Protein AF-A0A839JQK2-F1 (afdb_monomer)

Mean predicted aligned error: 12.63 Å

Sequence (220 aa):
MFKVNGRERLVIVLENIDDESPDDLLFIIPDDTHLTKCIRQNKPNIVTSKPDRDLIEDLHNTAALATELIESNEFINARLGQQQKMLEDVIDETRSELNHIFDTLYRGNLVSCMANKYWAIDINVYESGSYSPEEIAALPAAMSEPSEEPFEVCGDTISLVIPEIAEREEKITSIADFPLSQGQPMLQIKDASGRGLVYFVPIESVSGIMPFTWSDETKD

pLDDT: mean 78.83, std 16.36, range [33.91, 96.31]

Foldseek 3Di:
DKQFVNDDFDWDWDQPPDPPCRPFIWIWTADPPDSPDTDTDRDTPIDDPDFPPVLLVLQVVLQVVLQVLLPDPVLLPDDLVVVLVVNCVSCVVSQVVVCCCCCPVVVLFKKKWFFQKKFKDALVCVVVVPDDLQVSLVDDIRGHDPPDGTDIAIASDKGWDQRQSPDDPDRRNHLVSRSRQSSGIWIWGQGPPPPRMIMTGHSVGTDGMDRDDPPPVPPD

Solvent-accessible surface area (backbone atoms only — not comparable to full-atom values): 12514 Å² total; per-residue (Å²): 105,30,28,49,84,86,38,82,36,73,66,49,77,42,82,30,85,53,92,90,48,67,86,43,57,34,35,37,36,56,42,94,86,72,67,82,44,70,47,83,36,78,78,67,67,64,45,77,54,64,61,58,63,63,57,60,50,48,47,46,51,39,28,51,51,38,42,56,43,58,74,28,70,66,43,49,68,46,54,52,77,52,40,52,48,55,56,47,62,58,44,44,63,61,37,51,51,52,48,45,46,40,57,65,72,46,61,63,50,40,33,33,36,29,26,36,36,35,39,76,43,52,36,70,48,58,75,64,69,73,64,50,49,62,60,56,46,71,46,84,62,52,70,50,56,97,90,51,75,58,45,78,46,50,15,60,46,76,44,74,40,52,82,63,59,84,80,57,89,66,70,65,76,50,54,81,71,22,68,54,54,60,48,25,47,24,41,39,30,39,43,58,82,73,79,45,33,35,34,44,26,47,44,90,33,52,79,46,57,47,73,53,72,85,68,80,86,75,81,123

Secondary structure (DSSP, 8-state):
-EEETTEEE--EEEE---TT-TTPEEEEEE-TTTS--EEEESS--EEEPPS-HHHHHHHHHHHHHHHHHHHSHHHHHS-HHHHHHHHHHHHHHHHHHHHIIIIIISTT--EEEEESEEEEEEHHHHHTT---HHHHHHSPPEE--TTSPPEEEEEEEEEEE-TTTTT--S---SGGG-TTTTTS-EEEEEESSSS-EEEEEEGGGEEEEEEPP--GGG--

Radius of gyration: 20.93 Å; Cα contacts (8 Å, |Δi|>4): 379; chains: 1; bounding box: 48×39×57 Å

Structure (mmCIF, N/CA/C/O backbone):
data_AF-A0A839JQK2-F1
#
_entry.id   AF-A0A839JQK2-F1
#
loop_
_atom_site.group_PDB
_atom_site.id
_atom_site.type_symbol
_atom_site.label_atom_id
_atom_site.label_alt_id
_atom_site.label_comp_id
_atom_site.label_asym_id
_atom_site.label_entity_id
_atom_site.label_seq_id
_atom_site.pdbx_PDB_ins_code
_atom_site.Cartn_x
_atom_site.Cartn_y
_atom_site.Cartn_z
_atom_site.occupancy
_atom_site.B_iso_or_equiv
_atom_site.auth_seq_id
_atom_site.auth_comp_id
_atom_site.auth_asym_id
_atom_site.auth_atom_id
_atom_site.pdbx_PDB_model_num
ATOM 1 N N . MET A 1 1 ? 7.362 6.508 -20.545 1.00 55.59 1 MET A N 1
ATOM 2 C CA . MET A 1 1 ? 6.889 7.227 -21.758 1.00 55.59 1 MET A CA 1
ATOM 3 C C . MET A 1 1 ? 7.873 8.362 -22.027 1.00 55.59 1 MET A C 1
ATOM 5 O O . MET A 1 1 ? 8.442 8.839 -21.069 1.00 55.59 1 MET A O 1
ATOM 9 N N . PHE A 1 2 ? 8.167 8.799 -23.252 1.00 59.81 2 PHE A N 1
ATOM 10 C CA . PHE A 1 2 ? 9.166 9.872 -23.443 1.00 59.81 2 PHE A CA 1
ATOM 11 C C . PHE A 1 2 ? 8.492 11.209 -23.729 1.00 59.81 2 PHE A C 1
ATOM 13 O O . PHE A 1 2 ? 7.510 11.251 -24.470 1.00 59.81 2 PHE A O 1
ATOM 20 N N . LYS A 1 3 ? 9.035 12.318 -23.208 1.00 59.03 3 LYS A N 1
ATOM 21 C CA . LYS A 1 3 ? 8.614 13.652 -23.655 1.00 59.03 3 LYS A CA 1
ATOM 22 C C . LYS A 1 3 ? 9.351 13.987 -24.943 1.00 59.03 3 LYS A C 1
ATOM 24 O O . LYS A 1 3 ? 10.529 14.326 -24.919 1.00 59.03 3 LYS A O 1
ATOM 29 N N . VAL A 1 4 ? 8.638 13.895 -26.062 1.00 60.78 4 VAL A N 1
ATOM 30 C CA . VAL A 1 4 ? 9.107 14.287 -27.395 1.00 60.78 4 VAL A CA 1
ATOM 31 C C . VAL A 1 4 ? 8.457 15.619 -27.735 1.00 60.78 4 VAL A C 1
ATOM 33 O O . VAL A 1 4 ? 7.231 15.712 -27.822 1.00 60.78 4 VAL A O 1
ATOM 36 N N . ASN A 1 5 ? 9.261 16.665 -27.934 1.00 65.81 5 ASN A N 1
ATOM 37 C CA . ASN A 1 5 ? 8.754 18.016 -28.221 1.00 65.81 5 ASN A CA 1
ATOM 38 C C . ASN A 1 5 ? 7.729 18.508 -27.174 1.00 65.81 5 ASN A C 1
ATOM 40 O O . ASN A 1 5 ? 6.726 19.136 -27.511 1.00 65.81 5 ASN A O 1
ATOM 44 N N . GLY A 1 6 ? 7.964 18.181 -25.899 1.00 59.19 6 GLY A N 1
ATOM 45 C CA . GLY A 1 6 ? 7.125 18.609 -24.774 1.00 59.19 6 GLY A CA 1
ATOM 46 C C . GLY A 1 6 ? 5.820 17.830 -24.582 1.00 59.19 6 GLY A C 1
ATOM 47 O O . GLY A 1 6 ? 5.051 18.183 -23.694 1.00 59.19 6 GLY A O 1
ATOM 48 N N . ARG A 1 7 ? 5.559 16.779 -25.370 1.00 61.50 7 ARG A N 1
ATOM 49 C CA . ARG A 1 7 ? 4.394 15.893 -25.203 1.00 61.50 7 ARG A CA 1
ATOM 50 C C . ARG A 1 7 ? 4.835 14.470 -24.919 1.00 61.50 7 ARG A C 1
ATOM 52 O O . ARG A 1 7 ? 5.821 14.010 -25.490 1.00 61.50 7 ARG A O 1
ATOM 59 N N . GLU A 1 8 ? 4.084 13.778 -24.078 1.00 60.84 8 GLU A N 1
ATOM 60 C CA . GLU A 1 8 ? 4.333 12.370 -23.800 1.00 60.84 8 GLU A CA 1
ATOM 61 C C . GLU A 1 8 ? 3.968 11.519 -25.008 1.00 60.84 8 GLU A C 1
ATOM 63 O O . GLU A 1 8 ? 2.897 11.661 -25.602 1.00 60.84 8 GLU A O 1
ATOM 68 N N . ARG A 1 9 ? 4.922 10.695 -25.437 1.00 65.31 9 ARG A N 1
ATOM 69 C CA . ARG A 1 9 ? 4.800 9.836 -26.607 1.00 65.31 9 ARG A CA 1
ATOM 70 C C . ARG A 1 9 ? 5.434 8.480 -26.335 1.00 65.31 9 ARG A C 1
ATOM 72 O O . ARG A 1 9 ? 6.445 8.362 -25.634 1.00 65.31 9 ARG A O 1
ATOM 79 N N . LEU A 1 10 ? 4.850 7.453 -26.944 1.00 63.84 10 LEU A N 1
ATOM 80 C CA . LEU A 1 10 ? 5.510 6.166 -27.104 1.00 63.84 10 LEU A CA 1
ATOM 81 C C . LEU A 1 10 ? 6.722 6.366 -28.022 1.00 63.84 10 LEU A C 1
ATOM 83 O O . LEU A 1 10 ? 6.584 6.922 -29.110 1.00 63.84 10 LEU A O 1
ATOM 87 N N . VAL A 1 11 ? 7.898 5.925 -27.587 1.00 66.00 11 VAL A N 1
ATOM 88 C CA . VAL A 1 11 ? 9.111 5.929 -28.410 1.00 66.00 11 VAL A CA 1
ATOM 89 C C . VAL A 1 11 ? 9.751 4.562 -28.296 1.00 66.00 11 VAL A C 1
ATOM 91 O O . VAL A 1 11 ? 9.948 4.063 -27.191 1.00 66.00 11 VAL A O 1
ATOM 94 N N . ILE A 1 12 ? 10.048 3.966 -29.443 1.00 71.25 12 ILE A N 1
ATOM 95 C CA . ILE A 1 12 ? 10.817 2.730 -29.529 1.00 71.25 12 ILE A CA 1
ATOM 96 C C . ILE A 1 12 ? 12.271 3.149 -29.733 1.00 71.25 12 ILE A C 1
ATOM 98 O O . ILE A 1 12 ? 12.572 3.863 -30.691 1.00 71.25 12 ILE A O 1
ATOM 102 N N . VAL A 1 13 ? 13.145 2.741 -28.817 1.00 67.00 13 VAL A N 1
ATOM 103 C CA . VAL A 1 13 ? 14.590 2.977 -28.901 1.00 67.00 13 VAL A CA 1
ATOM 104 C C . VAL A 1 13 ? 15.242 1.681 -29.358 1.00 67.00 13 VAL A C 1
ATOM 106 O O . VAL A 1 13 ? 14.974 0.630 -28.783 1.00 67.00 13 VAL A O 1
ATOM 109 N N . LEU A 1 14 ? 16.042 1.746 -30.413 1.00 66.38 14 LEU A N 1
ATOM 110 C CA . LEU A 1 14 ? 16.784 0.618 -30.964 1.00 66.38 14 LEU A CA 1
ATOM 111 C C . LEU A 1 14 ? 18.265 0.987 -31.022 1.00 66.38 14 LEU A C 1
ATOM 113 O O . LEU A 1 14 ? 18.606 2.151 -31.227 1.00 66.38 14 LEU A O 1
ATOM 117 N N . GLU A 1 15 ? 19.142 0.002 -30.894 1.00 63.25 15 GLU A N 1
ATOM 118 C CA . GLU A 1 15 ? 20.548 0.185 -31.243 1.00 63.25 15 GLU A CA 1
ATOM 119 C C . GLU A 1 15 ? 20.669 0.402 -32.755 1.00 63.25 15 GLU A C 1
ATOM 121 O O . GLU A 1 15 ? 20.031 -0.294 -33.557 1.00 63.25 15 GLU A O 1
ATOM 126 N N . ASN A 1 16 ? 21.444 1.407 -33.164 1.00 61.75 16 ASN A N 1
ATOM 127 C CA . ASN A 1 16 ? 21.696 1.644 -34.576 1.00 61.75 16 ASN A CA 1
ATOM 128 C C . ASN A 1 16 ? 22.774 0.675 -35.063 1.00 61.75 16 ASN A C 1
ATOM 130 O O . ASN A 1 16 ? 23.959 0.861 -34.820 1.00 61.75 16 ASN A O 1
ATOM 134 N N . ILE A 1 17 ? 22.342 -0.352 -35.785 1.00 59.97 17 ILE A N 1
ATOM 135 C CA . ILE A 1 17 ? 23.218 -1.369 -36.379 1.00 59.97 17 ILE A CA 1
ATOM 136 C C . ILE A 1 17 ? 23.897 -0.912 -37.689 1.00 59.97 17 ILE A C 1
ATOM 138 O O . ILE A 1 17 ? 24.526 -1.728 -38.358 1.00 59.97 17 ILE A O 1
ATOM 142 N N . ASP A 1 18 ? 23.755 0.362 -38.089 1.00 57.88 18 ASP A N 1
ATOM 143 C CA . ASP A 1 18 ? 24.444 0.925 -39.260 1.00 57.88 18 ASP A CA 1
ATOM 144 C C . ASP A 1 18 ? 25.923 1.243 -38.927 1.00 57.88 18 ASP A C 1
ATOM 146 O O . ASP A 1 18 ? 26.215 2.026 -38.020 1.00 57.88 18 ASP A O 1
ATOM 150 N N . ASP A 1 19 ? 26.849 0.697 -39.730 1.00 52.38 19 ASP A N 1
ATOM 151 C CA . ASP A 1 19 ? 28.321 0.753 -39.572 1.00 52.38 19 ASP A CA 1
ATOM 152 C C . ASP A 1 19 ? 28.937 2.170 -39.466 1.00 52.38 19 ASP A C 1
ATOM 154 O O . ASP A 1 19 ? 30.105 2.312 -39.102 1.00 52.38 19 ASP A O 1
ATOM 158 N N . GLU A 1 20 ? 28.201 3.238 -39.792 1.00 53.88 20 GLU A N 1
ATOM 159 C CA . GLU A 1 20 ? 28.740 4.607 -39.767 1.00 53.88 20 GLU A CA 1
ATOM 160 C C . GLU A 1 20 ? 28.692 5.276 -38.384 1.00 53.88 20 GLU A C 1
ATOM 162 O O . GLU A 1 20 ? 29.416 6.250 -38.163 1.00 53.88 20 GLU A O 1
ATOM 167 N N . SER A 1 21 ? 27.860 4.809 -37.446 1.00 52.91 21 SER A N 1
ATOM 168 C CA . SER A 1 21 ? 27.749 5.385 -36.090 1.00 52.91 21 SER A CA 1
ATOM 169 C C . SER A 1 21 ? 27.134 4.373 -35.108 1.00 52.91 21 SER A C 1
ATOM 171 O O . SER A 1 21 ? 25.974 4.532 -34.721 1.00 52.91 21 SER A O 1
ATOM 173 N N . PRO A 1 22 ? 27.895 3.337 -34.702 1.00 46.56 22 PRO A N 1
ATOM 174 C CA . PRO A 1 22 ? 27.421 2.266 -33.816 1.00 46.56 22 PRO A CA 1
ATOM 175 C C . PRO A 1 22 ? 27.041 2.744 -32.401 1.00 46.56 22 PRO A C 1
ATOM 177 O O . PRO A 1 22 ? 26.341 2.036 -31.688 1.00 46.56 22 PRO A O 1
ATOM 18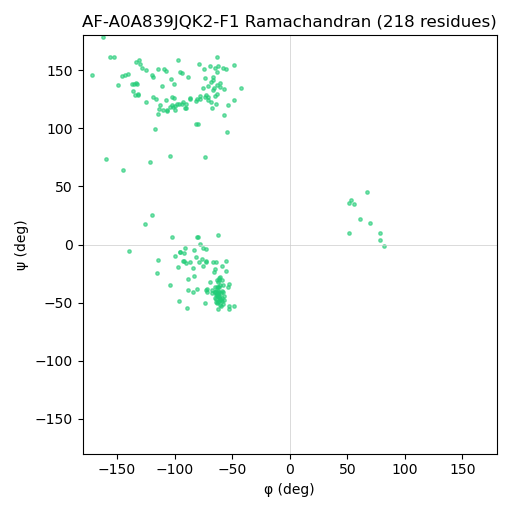0 N N . ASP A 1 23 ? 27.450 3.960 -32.019 1.00 51.03 23 ASP A N 1
ATOM 181 C CA . ASP A 1 23 ? 27.120 4.577 -30.726 1.00 51.03 23 ASP A CA 1
ATOM 182 C C . ASP A 1 23 ? 25.830 5.428 -30.755 1.00 51.03 23 ASP A C 1
ATOM 184 O O . ASP A 1 23 ? 25.424 5.978 -29.728 1.00 51.03 23 ASP A O 1
ATOM 188 N N . ASP A 1 24 ? 25.178 5.590 -31.913 1.00 58.69 24 ASP A N 1
ATOM 189 C CA . ASP A 1 24 ? 23.951 6.387 -32.013 1.00 58.69 24 ASP A CA 1
ATOM 190 C C . ASP A 1 24 ? 22.717 5.524 -31.697 1.00 58.69 24 ASP A C 1
ATOM 192 O O . ASP A 1 24 ? 22.460 4.506 -32.328 1.00 58.69 24 ASP A O 1
ATOM 196 N N . LEU A 1 25 ? 21.889 5.945 -30.740 1.00 59.03 25 LEU A N 1
ATOM 197 C CA . LEU A 1 25 ? 20.586 5.319 -30.500 1.00 59.03 25 LEU A CA 1
ATOM 198 C C . LEU A 1 25 ? 19.587 5.735 -31.593 1.00 59.03 25 LEU A C 1
ATOM 200 O O . LEU A 1 25 ? 19.458 6.912 -31.939 1.00 59.03 25 LEU A O 1
ATOM 204 N N . LEU A 1 26 ? 18.835 4.770 -32.120 1.00 67.38 26 LEU A N 1
ATOM 205 C CA . LEU A 1 26 ? 17.776 4.981 -33.099 1.00 67.38 26 LEU A CA 1
ATOM 206 C C . LEU A 1 26 ? 16.433 5.157 -32.392 1.00 67.38 26 LEU A C 1
ATOM 208 O O . LEU A 1 26 ? 15.955 4.256 -31.708 1.00 67.38 26 LEU A O 1
ATOM 212 N N . PHE A 1 27 ? 15.765 6.283 -32.633 1.00 65.75 27 PHE A N 1
ATOM 213 C CA . PHE A 1 27 ? 14.442 6.543 -32.073 1.00 65.75 27 PHE A CA 1
ATOM 214 C C . PHE A 1 27 ? 13.369 6.445 -33.153 1.00 65.75 27 PHE A C 1
ATOM 216 O O . PHE A 1 27 ? 13.411 7.146 -34.172 1.00 65.75 27 PHE A O 1
ATOM 223 N N . ILE A 1 28 ? 12.375 5.596 -32.907 1.00 69.62 28 ILE A N 1
ATOM 224 C CA . ILE A 1 28 ? 11.190 5.443 -33.741 1.00 69.62 28 ILE A CA 1
ATOM 225 C C . ILE A 1 28 ? 9.987 6.001 -32.983 1.00 69.62 28 ILE A C 1
ATOM 227 O O . ILE A 1 28 ? 9.582 5.475 -31.944 1.00 69.62 28 ILE A O 1
ATOM 231 N N . ILE A 1 29 ? 9.403 7.068 -33.530 1.00 67.62 29 ILE A N 1
ATOM 232 C CA . ILE A 1 29 ? 8.222 7.731 -32.971 1.00 67.62 29 ILE A CA 1
ATOM 233 C C . ILE A 1 29 ? 7.012 7.377 -33.849 1.00 67.62 29 ILE A C 1
ATOM 235 O O . ILE A 1 29 ? 6.998 7.752 -35.029 1.00 67.62 29 ILE A O 1
ATOM 239 N N . PRO A 1 30 ? 6.008 6.660 -33.318 1.00 65.00 30 PRO A N 1
ATOM 240 C CA . PRO A 1 30 ? 4.764 6.397 -34.028 1.00 65.00 30 PRO A CA 1
ATOM 241 C C . PRO A 1 30 ? 3.952 7.682 -34.238 1.00 65.00 30 PRO A C 1
ATOM 243 O O . PRO A 1 30 ? 3.932 8.569 -33.382 1.00 65.00 30 PRO A O 1
ATOM 246 N N . ASP A 1 31 ? 3.280 7.770 -35.383 1.00 58.97 31 ASP A N 1
ATOM 247 C CA . ASP A 1 31 ? 2.348 8.849 -35.717 1.00 58.97 31 ASP A CA 1
ATOM 248 C C . ASP A 1 31 ? 1.150 8.869 -34.750 1.00 58.97 31 ASP A C 1
ATOM 250 O O . ASP A 1 31 ? 0.590 7.820 -34.413 1.00 58.97 31 ASP A O 1
ATOM 254 N N . ASP A 1 32 ? 0.765 10.072 -34.320 1.00 57.03 32 ASP A N 1
ATOM 255 C CA . ASP A 1 32 ? -0.155 10.340 -33.208 1.00 57.03 32 ASP A CA 1
ATOM 256 C C . ASP A 1 32 ? -1.617 10.010 -33.521 1.00 57.03 32 ASP A C 1
ATOM 258 O O . ASP A 1 32 ? -2.425 9.872 -32.604 1.00 57.03 32 ASP A O 1
ATOM 262 N N . THR A 1 33 ? -1.955 9.832 -34.798 1.00 55.34 33 THR A N 1
ATOM 263 C CA . THR A 1 33 ? -3.351 9.647 -35.209 1.00 55.34 33 THR A CA 1
ATOM 264 C C . THR A 1 33 ? -3.694 8.192 -35.552 1.00 55.34 33 THR A C 1
ATOM 266 O O . THR A 1 33 ? -4.812 7.743 -35.296 1.00 55.34 33 THR A O 1
ATOM 269 N N . HIS A 1 34 ? -2.762 7.429 -36.133 1.00 53.81 34 HIS A N 1
ATOM 270 C CA . HIS A 1 34 ? -3.104 6.146 -36.768 1.00 53.81 34 HIS A CA 1
ATOM 271 C C . HIS A 1 34 ? -2.104 5.001 -36.546 1.00 53.81 34 HIS A C 1
ATOM 273 O O . HIS A 1 34 ? -2.382 3.896 -37.001 1.00 53.81 34 HIS A O 1
ATOM 279 N N . LEU A 1 35 ? -0.942 5.222 -35.905 1.00 56.47 35 LEU A N 1
ATOM 280 C CA . LEU A 1 35 ? 0.160 4.236 -35.806 1.00 56.47 35 LEU A CA 1
ATOM 281 C C . LEU A 1 35 ? 0.613 3.633 -37.159 1.00 56.47 35 LEU A C 1
ATOM 283 O O . LEU A 1 35 ? 1.399 2.693 -37.201 1.00 56.47 35 LEU A O 1
ATOM 287 N N . THR A 1 36 ? 0.151 4.177 -38.287 1.00 54.03 36 THR A N 1
ATOM 288 C CA . THR A 1 36 ? 0.438 3.673 -39.639 1.00 54.03 36 THR A CA 1
ATOM 289 C C . THR A 1 36 ? 1.786 4.136 -40.177 1.00 54.03 36 THR A C 1
ATOM 291 O O . THR A 1 36 ? 2.216 3.688 -41.239 1.00 54.03 36 THR A O 1
ATOM 294 N N . LYS A 1 37 ? 2.430 5.088 -39.495 1.00 54.09 37 LYS A N 1
ATOM 295 C CA . LYS A 1 37 ? 3.708 5.672 -39.895 1.00 54.09 37 LYS A CA 1
ATOM 296 C C . LYS A 1 37 ? 4.614 5.817 -38.683 1.00 54.09 37 LYS A C 1
ATOM 298 O O . LYS A 1 37 ? 4.182 6.235 -37.615 1.00 54.09 37 LYS A O 1
ATOM 303 N N . CYS A 1 38 ? 5.877 5.488 -38.897 1.00 56.00 38 CYS A N 1
ATOM 304 C CA . CYS A 1 38 ? 6.949 5.580 -37.924 1.00 56.00 38 CYS A CA 1
ATOM 305 C C . CYS A 1 38 ? 7.991 6.558 -38.467 1.00 56.00 38 CYS A C 1
ATOM 307 O O . CYS A 1 38 ? 8.437 6.406 -39.606 1.00 56.00 38 CYS A O 1
ATOM 309 N N . ILE A 1 39 ? 8.362 7.568 -37.681 1.00 62.69 39 ILE A N 1
ATOM 310 C CA . ILE A 1 39 ? 9.371 8.556 -38.082 1.00 62.69 39 ILE A CA 1
ATOM 311 C C . ILE A 1 39 ? 10.695 8.196 -37.404 1.00 62.69 39 ILE A C 1
ATOM 313 O O . ILE A 1 39 ? 10.777 8.206 -36.175 1.00 62.69 39 ILE A O 1
ATOM 317 N N . ARG A 1 40 ? 11.720 7.893 -38.215 1.00 61.91 40 ARG A N 1
ATOM 318 C CA . ARG A 1 40 ? 13.118 7.731 -37.774 1.00 61.91 40 ARG A CA 1
ATOM 319 C C . ARG A 1 40 ? 13.681 9.100 -37.403 1.00 61.91 40 ARG A C 1
ATOM 321 O O . ARG A 1 40 ? 13.666 10.010 -38.232 1.00 61.91 40 ARG A O 1
ATOM 328 N N . GLN A 1 41 ? 14.192 9.243 -36.183 1.00 62.91 41 GLN A N 1
ATOM 329 C CA . GLN A 1 41 ? 14.944 10.424 -35.762 1.00 62.91 41 GLN A CA 1
ATOM 330 C C . GLN A 1 41 ? 16.238 10.002 -35.069 1.00 62.91 41 GLN A C 1
ATOM 332 O O . GLN A 1 41 ? 16.216 9.192 -34.149 1.00 62.91 41 GLN A O 1
ATOM 337 N N . ASN A 1 42 ? 17.355 10.588 -35.502 1.00 55.97 42 ASN A N 1
ATOM 338 C CA . ASN A 1 42 ? 18.674 10.284 -34.939 1.00 55.97 42 ASN A CA 1
ATOM 339 C C . ASN A 1 42 ? 18.948 11.085 -33.651 1.00 55.97 42 ASN A C 1
ATOM 341 O O . ASN A 1 42 ? 19.712 10.646 -32.807 1.00 55.97 42 ASN A O 1
ATOM 345 N N . LYS A 1 43 ? 18.330 12.268 -33.486 1.00 59.59 43 LYS A N 1
ATOM 346 C CA . LYS A 1 43 ? 18.450 13.124 -32.285 1.00 59.59 43 LYS A CA 1
ATOM 347 C C . LYS A 1 43 ? 17.135 13.844 -31.971 1.00 59.59 43 LYS A C 1
ATOM 349 O O . LYS A 1 43 ? 17.051 15.067 -32.110 1.00 59.59 43 LYS A O 1
ATOM 354 N N . PRO A 1 44 ? 16.067 13.110 -31.635 1.00 56.00 44 PRO A N 1
ATOM 355 C CA . PRO A 1 44 ? 14.845 13.743 -31.159 1.00 56.00 44 PRO A CA 1
ATOM 356 C C . PRO A 1 44 ? 15.130 14.484 -29.841 1.00 56.00 44 PRO A C 1
ATOM 358 O O . PRO A 1 44 ? 15.968 14.055 -29.048 1.00 56.00 44 PRO A O 1
ATOM 361 N N . ASN A 1 45 ? 14.430 15.594 -29.584 1.00 56.44 45 ASN A N 1
ATOM 362 C CA . ASN A 1 45 ? 14.472 16.256 -28.276 1.00 56.44 45 ASN A CA 1
ATOM 363 C C . ASN A 1 45 ? 13.678 15.410 -27.271 1.00 56.44 45 ASN A C 1
ATOM 365 O O . ASN A 1 45 ? 12.510 15.691 -26.989 1.00 56.44 45 ASN A O 1
ATOM 369 N N . ILE A 1 46 ? 14.301 14.311 -26.853 1.00 48.12 46 ILE A N 1
ATOM 370 C CA . ILE A 1 46 ? 13.788 13.339 -25.905 1.00 48.12 46 ILE A CA 1
ATOM 371 C C . ILE A 1 46 ? 14.406 13.634 -24.557 1.00 48.12 46 ILE A C 1
ATOM 373 O O . ILE A 1 46 ? 15.616 13.549 -24.369 1.00 48.12 46 ILE A O 1
ATOM 377 N N . VAL A 1 47 ? 13.538 13.933 -23.605 1.00 47.34 47 VAL A N 1
ATOM 378 C CA . VAL A 1 47 ? 13.871 13.844 -22.192 1.00 47.34 47 VAL A CA 1
ATOM 379 C C . VAL A 1 47 ? 13.262 12.529 -21.722 1.00 47.34 47 VAL A C 1
ATOM 381 O O . VAL A 1 47 ? 12.072 12.285 -21.968 1.00 47.34 47 VAL A O 1
ATOM 384 N N . THR A 1 48 ? 14.068 11.658 -21.104 1.00 39.88 48 THR A N 1
ATOM 385 C CA . THR A 1 48 ? 13.535 10.544 -20.310 1.00 39.88 48 THR A CA 1
ATOM 386 C C . THR A 1 48 ? 12.476 11.141 -19.400 1.00 39.88 48 THR A C 1
ATOM 388 O O . THR A 1 48 ? 12.751 12.124 -18.705 1.00 39.88 48 THR A O 1
ATOM 391 N N . SER A 1 49 ? 11.240 10.629 -19.440 1.00 40.59 49 SER A N 1
ATOM 392 C CA . SER A 1 49 ? 10.334 10.959 -18.347 1.00 40.59 49 SER A CA 1
ATOM 393 C C . SER A 1 49 ? 11.102 10.580 -17.092 1.00 40.59 49 SER A C 1
ATOM 395 O O . SER A 1 49 ? 11.534 9.434 -16.955 1.00 40.59 49 SER A O 1
ATOM 397 N N . LYS A 1 50 ? 11.349 11.556 -16.218 1.00 36.84 50 LYS A N 1
ATOM 398 C CA . LYS A 1 50 ? 11.743 11.247 -14.849 1.00 36.84 50 LYS A CA 1
ATOM 399 C C . LYS A 1 50 ? 10.757 10.191 -14.316 1.00 36.84 50 LYS A C 1
ATOM 401 O O . LYS A 1 50 ? 9.636 10.148 -14.837 1.00 36.84 50 LYS A O 1
ATOM 406 N N . PRO A 1 51 ? 11.147 9.357 -13.330 1.00 45.44 51 PRO A N 1
ATOM 407 C CA . PRO A 1 51 ? 10.151 8.602 -12.569 1.00 45.44 51 PRO A CA 1
ATOM 408 C C . PRO A 1 51 ? 8.998 9.549 -12.280 1.00 45.44 51 PRO A C 1
ATOM 410 O O . PRO A 1 51 ? 9.271 10.730 -12.021 1.00 45.44 51 PRO A O 1
ATOM 413 N N . ASP A 1 52 ? 7.776 9.064 -12.482 1.00 53.97 52 ASP A N 1
ATOM 414 C CA . ASP A 1 52 ? 6.575 9.886 -12.454 1.00 53.97 52 ASP A CA 1
ATOM 415 C C . ASP A 1 52 ? 6.569 10.616 -11.109 1.00 53.97 52 ASP A C 1
ATOM 417 O O . ASP A 1 52 ? 6.342 10.016 -10.059 1.00 53.97 52 ASP A O 1
ATOM 421 N N . ARG A 1 53 ? 7.047 11.869 -11.110 1.00 52.28 53 ARG A N 1
ATOM 422 C CA . ARG A 1 53 ? 7.257 12.630 -9.871 1.00 52.28 53 ARG A CA 1
ATOM 423 C C . ARG A 1 53 ? 5.910 12.830 -9.199 1.00 52.28 53 ARG A C 1
ATOM 425 O O . ARG A 1 53 ? 5.863 12.839 -7.977 1.00 52.28 53 ARG A O 1
ATOM 432 N N . ASP A 1 54 ? 4.889 12.898 -10.042 1.00 68.94 54 ASP A N 1
ATOM 433 C CA . ASP A 1 54 ? 3.482 12.934 -9.727 1.00 68.94 54 ASP A CA 1
ATOM 434 C C . ASP A 1 54 ? 3.120 11.650 -8.946 1.00 68.94 54 ASP A C 1
ATOM 436 O O . ASP A 1 54 ? 2.775 11.762 -7.781 1.00 68.94 54 ASP A O 1
ATOM 440 N N . LEU A 1 55 ? 3.429 10.436 -9.435 1.00 79.50 55 LEU A N 1
ATOM 441 C CA . LEU A 1 55 ? 3.102 9.186 -8.717 1.00 79.50 55 LEU A CA 1
ATOM 442 C C . LEU A 1 55 ? 3.712 9.067 -7.308 1.00 79.50 55 LEU A C 1
ATOM 444 O O . LEU A 1 55 ? 3.037 8.625 -6.382 1.00 79.50 55 LEU A O 1
ATOM 448 N N . ILE A 1 56 ? 4.999 9.385 -7.127 1.00 85.44 56 ILE A N 1
ATOM 449 C CA . ILE A 1 56 ? 5.623 9.290 -5.791 1.00 85.44 56 ILE A CA 1
ATOM 450 C C . ILE A 1 56 ? 5.023 10.338 -4.849 1.00 85.44 56 ILE A C 1
ATOM 452 O O . ILE A 1 56 ? 4.738 10.036 -3.690 1.00 85.44 56 ILE A O 1
ATOM 456 N N . GLU A 1 57 ? 4.812 11.558 -5.343 1.00 86.06 57 GLU A N 1
ATOM 457 C CA . GLU A 1 57 ? 4.152 12.622 -4.588 1.00 86.06 57 GLU A CA 1
ATOM 458 C C . GLU A 1 57 ? 2.712 12.233 -4.220 1.00 86.06 57 GLU A C 1
ATOM 460 O O . GLU A 1 57 ? 2.332 12.363 -3.058 1.00 86.06 57 GLU A O 1
ATOM 465 N N . ASP A 1 58 ? 1.956 11.659 -5.153 1.00 87.75 58 ASP A N 1
ATOM 466 C CA . ASP A 1 58 ? 0.585 11.190 -4.955 1.00 87.75 58 ASP A CA 1
ATOM 467 C C . ASP A 1 58 ? 0.517 10.038 -3.958 1.00 87.75 58 ASP A C 1
ATOM 469 O O . ASP A 1 58 ? -0.332 10.045 -3.070 1.00 87.75 58 ASP A O 1
ATOM 473 N N . LEU A 1 59 ? 1.457 9.090 -4.012 1.00 90.94 59 LEU A N 1
ATOM 474 C CA . LEU A 1 59 ? 1.572 8.043 -2.997 1.00 90.94 59 LEU A CA 1
ATOM 475 C C . LEU A 1 59 ? 1.765 8.658 -1.602 1.00 90.94 59 LEU A C 1
ATOM 477 O O . LEU A 1 59 ? 1.027 8.316 -0.673 1.00 90.94 59 LEU A O 1
ATOM 481 N N . HIS A 1 60 ? 2.723 9.575 -1.438 1.00 90.81 60 HIS A N 1
ATOM 482 C CA . HIS A 1 60 ? 2.969 10.223 -0.146 1.00 90.81 60 HIS A CA 1
ATOM 483 C C . HIS A 1 60 ? 1.777 11.068 0.327 1.00 90.81 60 HIS A C 1
ATOM 485 O O . HIS A 1 60 ? 1.433 11.021 1.511 1.00 90.81 60 HIS A O 1
ATOM 491 N N . ASN A 1 61 ? 1.120 11.799 -0.576 1.00 90.81 61 ASN A N 1
ATOM 492 C CA . ASN A 1 61 ? -0.083 12.575 -0.273 1.00 90.81 61 ASN A CA 1
ATOM 493 C C . ASN A 1 61 ? -1.221 11.662 0.198 1.00 90.81 61 ASN A C 1
ATOM 495 O O . ASN A 1 61 ? -1.844 11.930 1.224 1.00 90.81 61 ASN A O 1
ATOM 499 N N . THR A 1 62 ? -1.441 10.542 -0.486 1.00 92.62 62 THR A N 1
ATOM 500 C CA . THR A 1 62 ? -2.440 9.536 -0.110 1.00 92.62 62 THR A CA 1
ATOM 501 C C . THR A 1 62 ? -2.134 8.902 1.246 1.00 92.62 62 THR A C 1
ATOM 503 O O . THR A 1 62 ? -3.047 8.679 2.042 1.00 92.62 62 THR A O 1
ATOM 506 N N . ALA A 1 63 ? -0.858 8.682 1.577 1.00 93.31 63 ALA A N 1
ATOM 507 C CA . ALA A 1 63 ? -0.465 8.216 2.907 1.00 93.31 63 ALA A CA 1
ATOM 508 C C . ALA A 1 63 ? -0.774 9.235 4.016 1.00 93.31 63 ALA A C 1
ATOM 510 O O . ALA A 1 63 ? -1.270 8.859 5.086 1.00 93.31 63 ALA A O 1
ATOM 511 N N . ALA A 1 64 ? -0.531 10.522 3.754 1.00 92.50 64 ALA A N 1
ATOM 512 C CA . ALA A 1 64 ? -0.887 11.597 4.675 1.00 92.50 64 ALA A CA 1
ATOM 513 C C . ALA A 1 64 ? -2.411 11.689 4.868 1.00 92.50 64 ALA A C 1
ATOM 515 O O . ALA A 1 64 ? -2.879 11.697 6.006 1.00 92.50 64 ALA A O 1
ATOM 516 N N . LEU A 1 65 ? -3.188 11.655 3.779 1.00 94.25 65 LEU A N 1
ATOM 517 C CA . LEU A 1 65 ? -4.655 11.684 3.824 1.00 94.25 65 LEU A CA 1
ATOM 518 C C . LEU A 1 65 ? -5.244 10.501 4.600 1.00 94.25 65 LEU A C 1
ATOM 520 O O . LEU A 1 65 ? -6.169 10.687 5.389 1.00 94.25 65 LEU A O 1
ATOM 524 N N . ALA A 1 66 ? -4.704 9.292 4.419 1.00 94.06 66 ALA A N 1
ATOM 525 C CA . ALA A 1 66 ? -5.143 8.117 5.171 1.00 94.06 66 ALA A CA 1
ATOM 526 C C . ALA A 1 66 ? -4.895 8.283 6.679 1.00 94.06 66 ALA A C 1
AT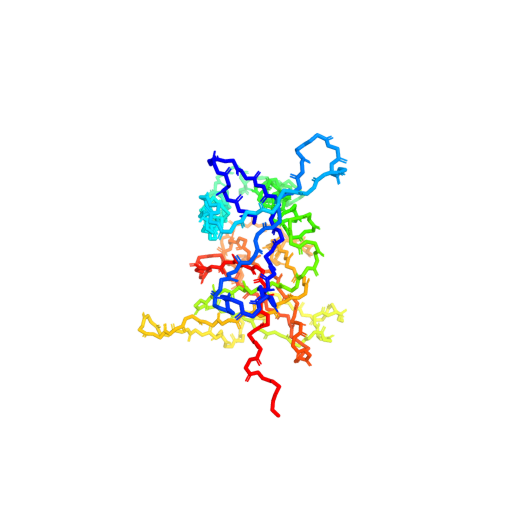OM 528 O O . ALA A 1 66 ? -5.771 7.981 7.491 1.00 94.06 66 ALA A O 1
ATOM 529 N N . THR A 1 67 ? -3.734 8.830 7.048 1.00 93.12 67 THR A N 1
ATOM 530 C CA . THR A 1 67 ? -3.380 9.094 8.449 1.00 93.12 67 THR A CA 1
ATOM 531 C C . THR A 1 67 ? -4.324 10.133 9.062 1.00 93.12 67 THR A C 1
ATOM 533 O O . THR A 1 67 ? -4.924 9.880 10.108 1.00 93.12 67 THR A O 1
ATOM 536 N N . GLU A 1 68 ? -4.534 11.265 8.383 1.00 94.44 68 GLU A N 1
ATOM 537 C CA . GLU A 1 68 ? -5.468 12.311 8.825 1.00 94.44 68 GLU A CA 1
ATOM 538 C C . GLU A 1 68 ? -6.902 11.782 8.967 1.00 94.44 68 GLU A C 1
ATOM 540 O O . GLU A 1 68 ? -7.607 12.114 9.926 1.00 94.44 68 GLU A O 1
ATOM 545 N N . LEU A 1 69 ? -7.338 10.927 8.037 1.00 95.19 69 LEU A N 1
ATOM 546 C CA . LEU A 1 69 ? -8.652 10.298 8.088 1.00 95.19 69 LEU A CA 1
ATOM 547 C C . LEU A 1 69 ? -8.799 9.425 9.339 1.00 95.19 69 LEU A C 1
ATOM 549 O O . LEU A 1 69 ? -9.798 9.569 10.044 1.00 95.19 69 LEU A O 1
ATOM 553 N N . ILE A 1 70 ? -7.829 8.555 9.635 1.00 93.44 70 ILE A N 1
ATOM 554 C CA . ILE A 1 70 ? -7.871 7.641 10.793 1.00 93.44 70 ILE A CA 1
ATOM 555 C C . ILE A 1 70 ? -7.941 8.411 12.114 1.00 93.44 70 ILE A C 1
ATOM 557 O O . ILE A 1 70 ? -8.650 8.000 13.035 1.00 93.44 70 ILE A O 1
ATOM 561 N N . GLU A 1 71 ? -7.248 9.545 12.200 1.00 93.19 71 GLU A N 1
ATOM 562 C CA . GLU A 1 71 ? -7.258 10.418 13.378 1.00 93.19 71 GLU A CA 1
ATOM 563 C C . GLU A 1 71 ? -8.543 11.259 13.502 1.00 93.19 71 GLU A C 1
ATOM 565 O O . GLU A 1 71 ? -8.819 11.845 14.555 1.00 93.19 71 GLU A O 1
ATOM 570 N N . SER A 1 72 ? -9.366 11.322 12.452 1.00 95.62 72 SER A N 1
ATOM 571 C CA . SER A 1 72 ? -10.566 12.154 12.433 1.00 95.62 72 SER A CA 1
ATOM 572 C C . SER A 1 72 ? -11.702 11.592 13.299 1.00 95.62 72 SER A C 1
ATOM 574 O O . SER A 1 72 ? -12.001 10.395 13.335 1.00 95.62 72 SER A O 1
ATOM 576 N N . ASN A 1 73 ? -12.447 12.497 13.943 1.00 95.06 73 ASN A N 1
ATOM 577 C CA . ASN A 1 73 ? -13.658 12.126 14.680 1.00 95.06 73 ASN A CA 1
ATOM 578 C C . ASN A 1 73 ? -14.726 11.493 13.778 1.00 95.06 73 ASN A C 1
ATOM 580 O O . ASN A 1 73 ? -15.526 10.696 14.260 1.00 95.06 73 ASN A O 1
ATOM 584 N N . GLU A 1 74 ? -14.791 11.868 12.500 1.00 95.81 74 GLU A N 1
ATOM 585 C CA . GLU A 1 74 ? -15.756 11.293 11.562 1.00 95.81 74 GLU A CA 1
ATOM 586 C C . GLU A 1 74 ? -15.498 9.798 11.382 1.00 95.81 74 GLU A C 1
ATOM 588 O O . GLU A 1 74 ? -16.395 8.982 11.608 1.00 95.81 74 GLU A O 1
ATOM 593 N N . PHE A 1 75 ? -14.247 9.442 11.096 1.00 95.56 75 PHE A N 1
ATOM 594 C CA . PHE A 1 75 ? -13.820 8.061 10.944 1.00 95.56 75 PHE A CA 1
ATOM 595 C C . PHE A 1 75 ? -14.008 7.259 12.235 1.00 95.56 75 PHE A C 1
ATOM 597 O O . PHE A 1 75 ? -14.648 6.206 12.226 1.00 95.56 75 PHE A O 1
ATOM 604 N N . ILE A 1 76 ? -13.535 7.776 13.374 1.00 93.69 76 ILE A N 1
ATOM 605 C CA . ILE A 1 76 ? -13.645 7.094 14.676 1.00 93.69 76 ILE A CA 1
ATOM 606 C C . ILE A 1 76 ? -15.108 6.876 15.074 1.00 93.69 76 ILE A C 1
ATOM 608 O O . ILE A 1 76 ? -15.418 5.907 15.762 1.00 93.69 76 ILE A O 1
ATOM 612 N N . ASN A 1 77 ? -16.046 7.728 14.653 1.00 94.75 77 ASN A N 1
ATOM 613 C CA . ASN A 1 77 ? -17.469 7.568 14.974 1.00 94.75 77 ASN A CA 1
ATOM 614 C C . ASN A 1 77 ? -18.249 6.739 13.943 1.00 94.75 77 ASN A C 1
ATOM 616 O O . ASN A 1 77 ? -19.326 6.233 14.275 1.00 94.75 77 ASN A O 1
ATOM 620 N N . ALA A 1 78 ? -17.707 6.527 12.745 1.00 95.44 78 ALA A N 1
ATOM 621 C CA . ALA A 1 78 ? -18.328 5.725 11.698 1.00 95.44 78 ALA A CA 1
ATOM 622 C C . ALA A 1 78 ? -18.498 4.245 12.102 1.00 95.44 78 ALA A C 1
ATOM 624 O O . ALA A 1 78 ? -17.897 3.742 13.059 1.00 95.44 78 ALA A O 1
ATOM 625 N N . ARG A 1 79 ? -19.377 3.527 11.396 1.00 94.75 79 ARG A N 1
ATOM 626 C CA . ARG A 1 79 ? -19.493 2.061 11.530 1.00 94.75 79 ARG A CA 1
ATOM 627 C C . ARG A 1 79 ? -18.367 1.382 10.749 1.00 94.75 79 ARG A C 1
ATOM 629 O O . ARG A 1 79 ? -17.916 1.940 9.761 1.00 94.75 79 ARG A O 1
ATOM 636 N N . LEU A 1 80 ? -17.993 0.156 11.119 1.00 92.69 80 LEU A N 1
ATOM 637 C CA . LEU A 1 80 ? -16.896 -0.589 10.480 1.00 92.69 80 LEU A CA 1
ATOM 638 C C . LEU A 1 80 ? -16.962 -0.595 8.941 1.00 92.69 80 LEU A C 1
ATOM 640 O O . LEU A 1 80 ? -16.030 -0.141 8.295 1.00 92.69 80 LEU A O 1
ATOM 644 N N . GLY A 1 81 ? -18.090 -0.990 8.342 1.00 92.31 81 GLY A N 1
ATOM 645 C CA . GLY A 1 81 ? -18.214 -0.991 6.875 1.00 92.31 81 GLY A CA 1
ATOM 646 C C . GLY A 1 81 ? -18.139 0.401 6.224 1.00 92.31 81 GLY A C 1
ATOM 647 O O . GLY A 1 81 ? -17.845 0.512 5.042 1.00 92.31 81 GLY A O 1
ATOM 648 N N . GLN A 1 82 ? -18.398 1.476 6.979 1.00 94.88 82 GLN A N 1
ATOM 649 C CA . GLN A 1 82 ? -18.156 2.844 6.508 1.00 94.88 82 GLN A CA 1
ATOM 650 C C . GLN A 1 82 ? -16.682 3.222 6.648 1.00 94.88 82 GLN A C 1
ATOM 652 O O . GLN A 1 82 ? -16.161 3.865 5.754 1.00 94.88 82 GLN A O 1
ATOM 657 N N . GLN A 1 83 ? -16.013 2.807 7.727 1.00 94.75 83 GLN A N 1
ATOM 658 C CA . GLN A 1 83 ? -14.574 3.015 7.910 1.00 94.75 83 GLN A CA 1
ATOM 659 C C . GLN A 1 83 ? -13.768 2.352 6.792 1.00 94.75 83 GLN A C 1
ATOM 661 O O . GLN A 1 83 ? -12.925 3.012 6.195 1.00 94.75 83 GLN A O 1
ATOM 666 N N . GLN A 1 84 ? -14.078 1.087 6.479 1.00 92.75 84 GLN A N 1
ATOM 667 C CA . GLN A 1 84 ? -13.486 0.361 5.350 1.00 92.75 84 GLN A CA 1
ATOM 668 C C . GLN A 1 84 ? -13.643 1.184 4.072 1.00 92.75 84 GLN A C 1
ATOM 670 O O . GLN A 1 84 ? -12.647 1.625 3.504 1.00 92.75 84 GLN A O 1
ATOM 675 N N . LYS A 1 85 ? -14.889 1.556 3.749 1.00 93.38 85 LYS A N 1
ATOM 676 C CA . LYS A 1 85 ? -15.182 2.355 2.562 1.00 93.38 85 LYS A CA 1
ATOM 677 C C . LYS A 1 85 ? -14.432 3.690 2.523 1.00 93.38 85 LYS A C 1
ATOM 679 O O . LYS A 1 85 ? -13.920 4.050 1.478 1.00 93.38 85 LYS A O 1
ATOM 684 N N . MET A 1 86 ? -14.373 4.435 3.627 1.00 94.94 86 MET A N 1
ATOM 685 C CA . MET A 1 86 ? -13.673 5.725 3.662 1.00 94.94 86 MET A CA 1
ATOM 686 C C . MET A 1 86 ? -12.175 5.560 3.379 1.00 94.94 86 MET A C 1
ATOM 688 O O . MET A 1 86 ? -11.603 6.377 2.667 1.00 94.94 86 MET A O 1
ATOM 692 N N . LEU A 1 87 ? -11.545 4.508 3.910 1.00 93.44 87 LEU A N 1
ATOM 693 C CA . LEU A 1 87 ? -10.136 4.211 3.642 1.00 93.44 87 LEU A CA 1
ATOM 694 C C . LEU A 1 87 ? -9.915 3.698 2.218 1.00 93.44 87 LEU A C 1
ATOM 696 O O . LEU A 1 87 ? -8.933 4.078 1.588 1.00 93.44 87 LEU A O 1
ATOM 700 N N . GLU A 1 88 ? -10.830 2.881 1.695 1.00 92.25 88 GLU A N 1
ATOM 701 C CA . GLU A 1 88 ? -10.818 2.477 0.289 1.00 92.25 88 GLU A CA 1
ATOM 702 C C . GLU A 1 88 ? -10.953 3.684 -0.643 1.00 92.25 88 GLU A C 1
ATOM 704 O O . GLU A 1 88 ? -10.146 3.814 -1.557 1.00 92.25 88 GLU A O 1
ATOM 709 N N . ASP A 1 89 ? -11.894 4.593 -0.374 1.00 92.56 89 ASP A N 1
ATOM 710 C CA . ASP A 1 89 ? -12.123 5.807 -1.164 1.00 92.56 89 ASP A CA 1
ATOM 711 C C . ASP A 1 89 ? -10.875 6.721 -1.168 1.00 92.56 89 ASP A C 1
ATOM 713 O O . ASP A 1 89 ? -10.576 7.330 -2.192 1.00 92.56 89 ASP A O 1
ATOM 717 N N . VAL A 1 90 ? -10.110 6.791 -0.065 1.00 91.81 90 VAL A N 1
ATOM 718 C CA . VAL A 1 90 ? -8.851 7.569 0.007 1.00 91.81 90 VAL A CA 1
ATOM 719 C C . VAL A 1 90 ? -7.774 7.021 -0.927 1.00 91.81 90 VAL A C 1
ATOM 721 O O . VAL A 1 90 ? -7.008 7.795 -1.493 1.00 91.81 90 VAL A O 1
ATOM 724 N N . ILE A 1 91 ? -7.689 5.700 -1.086 1.00 91.69 91 ILE A N 1
ATOM 725 C CA . ILE A 1 91 ? -6.608 5.067 -1.854 1.00 91.69 91 ILE A CA 1
ATOM 726 C C . ILE A 1 91 ? -7.022 4.679 -3.278 1.00 91.69 91 ILE A C 1
ATOM 728 O O . ILE A 1 91 ? -6.155 4.296 -4.061 1.00 91.69 91 ILE A O 1
ATOM 732 N N . ASP A 1 92 ? -8.312 4.748 -3.622 1.00 89.31 92 ASP A N 1
ATOM 733 C CA . ASP A 1 92 ? -8.853 4.256 -4.898 1.00 89.31 92 ASP A CA 1
ATOM 734 C C . ASP A 1 92 ? -8.291 5.010 -6.108 1.00 89.31 92 ASP A C 1
ATOM 736 O O . ASP A 1 92 ? -7.884 4.384 -7.087 1.00 89.31 92 ASP A O 1
ATOM 740 N N . GLU A 1 93 ? -8.193 6.340 -6.021 1.00 86.06 93 GLU A N 1
ATOM 741 C CA . GLU A 1 93 ? -7.659 7.175 -7.104 1.00 86.06 93 GLU A CA 1
ATOM 742 C C . GLU A 1 93 ? -6.194 6.829 -7.396 1.00 86.06 93 GLU A C 1
ATOM 744 O O . GLU A 1 93 ? -5.868 6.406 -8.508 1.00 86.06 93 GLU A O 1
ATOM 749 N N . THR A 1 94 ? -5.329 6.881 -6.377 1.00 88.44 94 THR A N 1
ATOM 750 C CA . THR A 1 94 ? -3.910 6.524 -6.521 1.00 88.44 94 THR A CA 1
ATOM 751 C C . THR A 1 94 ? -3.729 5.067 -6.932 1.00 88.44 94 THR A C 1
ATOM 753 O O . THR A 1 94 ? -2.855 4.759 -7.735 1.00 88.44 94 THR A O 1
ATOM 756 N N . ARG A 1 95 ? -4.560 4.140 -6.437 1.00 89.00 95 ARG A N 1
ATOM 757 C CA . ARG A 1 95 ? -4.529 2.732 -6.866 1.00 89.00 95 ARG A CA 1
ATOM 758 C C . ARG A 1 95 ? -4.888 2.593 -8.344 1.00 89.00 95 ARG A C 1
ATOM 760 O O . ARG A 1 95 ? -4.244 1.820 -9.051 1.00 89.00 95 ARG A O 1
ATOM 767 N N . SER A 1 96 ? -5.912 3.302 -8.812 1.00 84.44 96 SER A N 1
ATOM 768 C CA . SER A 1 96 ? -6.326 3.282 -10.215 1.00 84.44 96 SER A CA 1
ATOM 769 C C . SER A 1 96 ? -5.231 3.835 -11.122 1.00 84.44 96 SER A C 1
ATOM 771 O O . SER A 1 96 ? -4.961 3.260 -12.175 1.00 84.44 96 SER A O 1
ATOM 773 N N . GLU A 1 97 ? -4.580 4.923 -10.719 1.00 83.06 97 GLU A N 1
ATOM 774 C CA . GLU A 1 97 ? -3.445 5.490 -11.445 1.00 83.06 97 GLU A CA 1
ATOM 775 C C . GLU A 1 97 ? -2.247 4.542 -11.465 1.00 83.06 97 GLU A C 1
ATOM 777 O O . GLU A 1 97 ? -1.704 4.263 -12.534 1.00 83.06 97 GLU A O 1
ATOM 782 N N . LEU A 1 98 ? -1.901 3.960 -10.315 1.00 84.50 98 LEU A N 1
ATOM 783 C CA . LEU A 1 98 ? -0.860 2.946 -10.189 1.00 84.50 98 LEU A CA 1
ATOM 784 C C . LEU A 1 98 ? -1.112 1.794 -11.178 1.00 84.50 98 LEU A C 1
ATOM 786 O O . LEU A 1 98 ? -0.261 1.483 -12.011 1.00 84.50 98 LEU A O 1
ATOM 790 N N . ASN A 1 99 ? -2.318 1.221 -11.162 1.00 82.44 99 ASN A N 1
ATOM 791 C CA . ASN A 1 99 ? -2.714 0.157 -12.086 1.00 82.44 99 ASN A CA 1
ATOM 792 C C . ASN A 1 99 ? -2.673 0.619 -13.548 1.00 82.44 99 ASN A C 1
ATOM 794 O O . ASN A 1 99 ? -2.202 -0.114 -14.414 1.00 82.44 99 ASN A O 1
ATOM 798 N N . HIS A 1 100 ? -3.121 1.841 -13.849 1.00 78.50 100 HIS A N 1
ATOM 799 C CA . HIS A 1 100 ? -3.054 2.390 -15.202 1.00 78.50 100 HIS A CA 1
ATOM 800 C C . HIS A 1 100 ? -1.608 2.479 -15.704 1.00 78.50 100 HIS A C 1
ATOM 802 O O . HIS A 1 100 ? -1.312 2.035 -16.819 1.00 78.50 100 HIS A O 1
ATOM 808 N N . ILE A 1 101 ? -0.701 3.001 -14.878 1.00 74.19 101 ILE A N 1
ATOM 809 C CA . ILE A 1 101 ? 0.724 3.100 -15.191 1.00 74.19 101 ILE A CA 1
ATOM 810 C C . ILE A 1 101 ? 1.289 1.707 -15.474 1.00 74.19 101 ILE A C 1
ATOM 812 O O . ILE A 1 101 ? 1.912 1.497 -16.517 1.00 74.19 101 ILE A O 1
ATOM 816 N N . PHE A 1 102 ? 1.019 0.724 -14.621 1.00 74.94 102 PHE A N 1
ATOM 817 C CA . PHE A 1 102 ? 1.604 -0.606 -14.779 1.00 74.94 102 PHE A CA 1
ATOM 818 C C . PHE A 1 102 ? 0.996 -1.425 -15.918 1.00 74.94 102 PHE A C 1
ATOM 820 O O . PHE A 1 102 ? 1.723 -1.908 -16.795 1.00 74.94 102 PHE A O 1
ATOM 827 N N . ASP A 1 103 ? -0.328 -1.527 -15.972 1.00 70.50 103 ASP A N 1
ATOM 828 C CA . ASP A 1 103 ? -1.013 -2.356 -16.963 1.00 70.50 103 ASP A CA 1
ATOM 829 C C . ASP A 1 103 ? -0.959 -1.726 -18.355 1.00 70.50 103 ASP A C 1
ATOM 831 O O . ASP A 1 103 ? -0.777 -2.417 -19.360 1.00 70.50 103 ASP A O 1
ATOM 835 N N . THR A 1 104 ? -1.094 -0.399 -18.437 1.00 65.00 104 THR A N 1
ATOM 836 C CA . THR A 1 104 ? -1.213 0.297 -19.726 1.00 65.00 104 THR A CA 1
ATOM 837 C C . THR A 1 104 ? 0.124 0.843 -20.204 1.00 65.00 104 THR A C 1
ATOM 839 O O . THR A 1 104 ? 0.491 0.639 -21.367 1.00 65.00 104 THR A O 1
ATOM 842 N N . LEU A 1 105 ? 0.862 1.548 -19.341 1.00 59.84 105 LEU A N 1
ATOM 843 C CA . LEU A 1 105 ? 2.089 2.230 -19.763 1.00 59.84 105 LEU A CA 1
ATOM 844 C C . LEU A 1 105 ? 3.285 1.287 -19.749 1.00 59.84 105 LEU A C 1
ATOM 846 O O . LEU A 1 105 ? 4.095 1.323 -20.679 1.00 59.84 105 LEU A O 1
ATOM 850 N N . TYR A 1 106 ? 3.390 0.440 -18.724 1.00 68.62 106 TYR A N 1
ATOM 851 C CA . TYR A 1 106 ? 4.482 -0.527 -18.599 1.00 68.62 106 TYR A CA 1
ATOM 852 C C . TYR A 1 106 ? 4.128 -1.876 -19.229 1.00 68.62 106 TYR A C 1
ATOM 854 O O . TYR A 1 106 ? 5.020 -2.695 -19.419 1.00 68.62 106 TYR A O 1
ATOM 862 N N . ARG A 1 107 ? 2.873 -2.071 -19.663 1.00 64.94 107 ARG A N 1
ATOM 863 C CA . ARG A 1 107 ? 2.399 -3.233 -20.438 1.00 64.94 107 ARG A CA 1
ATOM 864 C C . ARG A 1 107 ? 2.666 -4.578 -19.756 1.00 64.94 107 ARG A C 1
ATOM 866 O O . ARG A 1 107 ? 2.965 -5.556 -20.439 1.00 64.94 107 ARG A O 1
ATOM 873 N N . GLY A 1 108 ? 2.597 -4.618 -18.426 1.00 61.06 108 GLY A N 1
ATOM 874 C CA . GLY A 1 108 ? 2.902 -5.827 -17.657 1.00 61.06 108 GLY A CA 1
ATOM 875 C C . GLY A 1 108 ? 4.385 -6.214 -17.657 1.00 61.06 108 GLY A C 1
ATOM 876 O O . GLY A 1 108 ? 4.715 -7.365 -17.380 1.00 61.06 108 GLY A O 1
ATOM 877 N N . ASN A 1 109 ? 5.289 -5.284 -17.991 1.00 67.88 109 ASN A N 1
ATOM 878 C CA . ASN A 1 109 ? 6.706 -5.456 -17.686 1.00 67.88 109 ASN A CA 1
ATOM 879 C C . ASN A 1 109 ? 6.909 -5.529 -16.169 1.00 67.88 109 ASN A C 1
ATOM 881 O O . ASN A 1 109 ? 6.154 -4.929 -15.404 1.00 67.88 109 ASN A O 1
ATOM 885 N N . LEU A 1 110 ? 7.984 -6.208 -15.762 1.00 78.88 110 LEU A N 1
ATOM 886 C CA . LEU A 1 110 ? 8.429 -6.221 -14.374 1.00 78.88 110 LEU A CA 1
ATOM 887 C C . LEU A 1 110 ? 8.651 -4.790 -13.866 1.00 78.88 110 LEU A C 1
ATOM 889 O O . LEU A 1 110 ? 9.004 -3.886 -14.627 1.00 78.88 110 LEU A O 1
ATOM 893 N N . VAL A 1 111 ? 8.462 -4.598 -12.570 1.00 79.94 111 VAL A N 1
ATOM 894 C CA . VAL A 1 111 ? 8.587 -3.314 -11.881 1.00 79.94 111 VAL A CA 1
ATOM 895 C C . VAL A 1 111 ? 9.804 -3.354 -10.977 1.00 79.94 111 VAL A C 1
ATOM 897 O O . VAL A 1 111 ? 10.005 -4.333 -10.265 1.00 79.94 111 VAL A O 1
ATOM 900 N N . SER A 1 112 ? 10.584 -2.278 -10.989 1.00 84.25 112 SER A N 1
ATOM 901 C CA . SER A 1 112 ? 11.624 -1.999 -10.003 1.00 84.25 112 SER A CA 1
ATOM 902 C C . SER A 1 112 ? 11.107 -0.946 -9.024 1.00 84.25 112 SER A C 1
ATOM 904 O O . SER A 1 112 ? 10.733 0.160 -9.430 1.00 84.25 112 SER A O 1
ATOM 906 N N . CYS A 1 113 ? 11.055 -1.300 -7.742 1.00 87.38 113 CYS A N 1
ATOM 907 C CA . CYS A 1 113 ? 10.732 -0.397 -6.644 1.00 87.38 113 CYS A CA 1
ATOM 908 C C . CYS A 1 113 ? 11.972 -0.200 -5.770 1.00 87.38 113 CYS A C 1
ATOM 910 O O . CYS A 1 113 ? 12.472 -1.152 -5.174 1.00 87.38 113 CYS A O 1
ATOM 912 N N . MET A 1 114 ? 12.430 1.043 -5.656 1.00 89.88 114 MET A N 1
ATOM 913 C CA . MET A 1 114 ? 13.523 1.437 -4.772 1.00 89.88 114 MET A CA 1
ATOM 914 C C . MET A 1 114 ? 12.953 1.832 -3.414 1.00 89.88 114 MET A C 1
ATOM 916 O O . MET A 1 114 ? 12.148 2.765 -3.329 1.00 89.88 114 MET A O 1
ATOM 920 N N . ALA A 1 115 ? 13.367 1.147 -2.351 1.00 91.94 115 ALA A N 1
ATOM 921 C CA . ALA A 1 115 ? 12.838 1.377 -1.013 1.00 91.94 115 ALA A CA 1
ATOM 922 C C . ALA A 1 115 ? 13.890 1.252 0.090 1.00 91.94 115 ALA A C 1
ATOM 924 O O . ALA A 1 115 ? 14.779 0.408 0.033 1.00 91.94 115 ALA A O 1
ATOM 925 N N . ASN A 1 116 ? 13.740 2.057 1.140 1.00 92.56 116 ASN A N 1
ATOM 926 C CA . ASN A 1 116 ? 14.644 2.033 2.295 1.00 92.56 116 ASN A CA 1
ATOM 927 C C . ASN A 1 116 ? 14.183 1.098 3.413 1.00 92.56 116 ASN A C 1
ATOM 929 O O . ASN A 1 116 ? 14.941 0.805 4.332 1.00 92.56 116 ASN A O 1
ATOM 933 N N . LYS A 1 117 ? 12.931 0.646 3.363 1.00 94.75 117 LYS A N 1
ATOM 934 C CA . LYS A 1 117 ? 12.352 -0.245 4.361 1.00 94.75 117 LYS A CA 1
ATOM 935 C C . LYS A 1 117 ? 11.307 -1.135 3.720 1.00 94.75 117 LYS A C 1
ATOM 937 O O . LYS A 1 117 ? 10.488 -0.654 2.942 1.00 94.75 117 LYS A O 1
ATOM 942 N N . TYR A 1 118 ? 11.315 -2.414 4.073 1.00 95.38 118 TYR A N 1
ATOM 943 C CA . TYR A 1 118 ? 10.260 -3.346 3.695 1.00 95.38 118 TYR A CA 1
ATOM 944 C C . TYR A 1 118 ? 10.178 -4.530 4.662 1.00 95.38 118 TYR A C 1
ATOM 946 O O . TYR A 1 118 ? 11.135 -4.858 5.366 1.00 95.38 118 TYR A O 1
ATOM 954 N N . TRP A 1 119 ? 9.037 -5.211 4.638 1.00 96.31 119 TRP A N 1
ATOM 955 C CA . TRP A 1 119 ? 8.879 -6.568 5.157 1.00 96.31 119 TRP A CA 1
ATOM 956 C C . TRP A 1 119 ? 8.741 -7.544 3.997 1.00 96.31 119 TRP A C 1
ATOM 958 O O . TRP A 1 119 ? 8.226 -7.180 2.941 1.00 96.31 119 TRP A O 1
ATOM 968 N N . ALA A 1 120 ? 9.206 -8.775 4.184 1.00 94.19 120 ALA A N 1
ATOM 969 C CA . ALA A 1 120 ? 9.089 -9.835 3.193 1.00 94.19 120 ALA A CA 1
ATOM 970 C C . ALA A 1 120 ? 8.581 -11.114 3.853 1.00 94.19 120 ALA A C 1
ATOM 972 O O . ALA A 1 120 ? 9.038 -11.481 4.936 1.00 94.19 120 ALA A O 1
ATOM 973 N N . ILE A 1 121 ? 7.669 -11.802 3.175 1.00 93.12 121 ILE A N 1
ATOM 974 C CA . ILE A 1 121 ? 7.165 -13.116 3.577 1.00 93.12 121 ILE A CA 1
ATOM 975 C C . ILE A 1 121 ? 7.196 -14.090 2.407 1.00 93.12 121 ILE A C 1
ATOM 977 O O . ILE A 1 121 ? 7.202 -13.677 1.251 1.00 93.12 121 ILE A O 1
ATOM 981 N N . ASP A 1 122 ? 7.197 -15.385 2.713 1.00 92.19 122 ASP A N 1
ATOM 982 C CA . ASP A 1 122 ? 7.099 -16.440 1.705 1.00 92.19 122 ASP A CA 1
ATOM 983 C C . ASP A 1 122 ? 5.730 -16.406 1.004 1.00 92.19 122 ASP A C 1
ATOM 985 O O . ASP A 1 122 ? 4.682 -16.294 1.649 1.00 92.19 122 ASP A O 1
ATOM 989 N N . ILE A 1 123 ? 5.734 -16.522 -0.323 1.00 90.56 123 ILE A N 1
ATOM 990 C CA . ILE A 1 123 ? 4.531 -16.460 -1.155 1.00 90.56 123 ILE A CA 1
ATOM 991 C C . ILE A 1 123 ? 3.548 -17.587 -0.842 1.00 90.56 123 ILE A C 1
ATOM 993 O O . ILE A 1 123 ? 2.344 -17.363 -0.886 1.00 90.56 123 ILE A O 1
ATOM 997 N N . ASN A 1 124 ? 4.024 -18.773 -0.452 1.00 90.50 124 ASN A N 1
ATOM 998 C CA . ASN A 1 124 ? 3.140 -19.880 -0.095 1.00 90.50 124 ASN A CA 1
ATOM 999 C C . ASN A 1 124 ? 2.403 -19.599 1.218 1.00 90.50 124 ASN A C 1
ATOM 1001 O O . ASN A 1 124 ? 1.264 -20.025 1.371 1.00 90.50 124 ASN A O 1
ATOM 1005 N N . VAL A 1 125 ? 3.034 -18.873 2.150 1.00 88.81 125 VAL A N 1
ATOM 1006 C CA . VAL A 1 125 ? 2.401 -18.427 3.404 1.00 88.81 125 VAL A CA 1
ATOM 1007 C C . VAL A 1 125 ? 1.386 -17.318 3.130 1.00 88.81 125 VAL A C 1
ATOM 1009 O O . VAL A 1 125 ? 0.296 -17.322 3.701 1.00 88.81 125 VAL A O 1
ATOM 1012 N N . TYR A 1 126 ? 1.720 -16.390 2.229 1.00 88.06 126 TYR A N 1
ATOM 1013 C CA . TYR A 1 126 ? 0.793 -15.346 1.795 1.00 88.06 126 TYR A CA 1
ATOM 1014 C C . TYR A 1 126 ? -0.459 -15.946 1.133 1.00 88.06 126 TYR A C 1
ATOM 1016 O O . TYR A 1 126 ? -1.586 -15.658 1.531 1.00 88.06 126 TYR A O 1
ATOM 1024 N N . GLU A 1 127 ? -0.275 -16.831 0.151 1.00 86.38 127 GLU A N 1
ATOM 1025 C CA . GLU A 1 127 ? -1.370 -17.404 -0.641 1.00 86.38 127 GLU A CA 1
ATOM 1026 C C . GLU A 1 127 ? -2.182 -18.468 0.107 1.00 86.38 127 GLU A C 1
ATOM 1028 O O . GLU A 1 127 ? -3.324 -18.739 -0.268 1.00 86.38 127 GLU A O 1
ATOM 1033 N N . SER A 1 128 ? -1.655 -19.042 1.193 1.00 85.56 128 SER A N 1
ATOM 1034 C CA . SER A 1 128 ? -2.424 -19.947 2.053 1.00 85.56 128 SER A CA 1
ATOM 1035 C C . SER A 1 128 ? -3.431 -19.226 2.956 1.00 85.56 128 SER A C 1
ATOM 1037 O O . SER A 1 128 ? -4.134 -19.896 3.716 1.00 85.56 128 SER A O 1
ATOM 1039 N N . GLY A 1 129 ? -3.481 -17.885 2.924 1.00 76.44 129 GLY A N 1
ATOM 1040 C CA . GLY A 1 129 ? -4.333 -17.074 3.802 1.00 76.44 129 GLY A CA 1
ATOM 1041 C C . GLY A 1 129 ? -4.006 -17.263 5.284 1.00 76.44 129 GLY A C 1
ATOM 1042 O O . GLY A 1 129 ? -4.860 -17.083 6.141 1.00 76.44 129 GLY A O 1
ATOM 1043 N N . SER A 1 130 ? 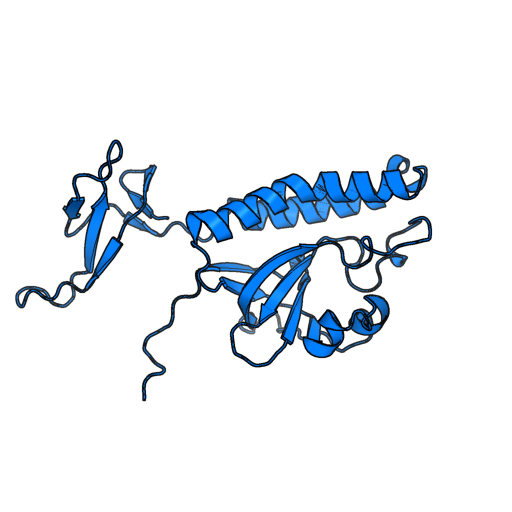-2.792 -17.731 5.588 1.00 77.94 130 SER A N 1
ATOM 1044 C CA . SER A 1 130 ? -2.360 -18.062 6.952 1.00 77.94 130 SER A CA 1
ATOM 1045 C C . SER A 1 130 ? -1.456 -16.993 7.558 1.00 77.94 130 SER A C 1
ATOM 1047 O O . SER A 1 130 ? -0.887 -17.229 8.618 1.00 77.94 130 SER A O 1
ATOM 1049 N N . TYR A 1 131 ? -1.278 -15.863 6.875 1.00 85.19 131 TYR A N 1
ATOM 1050 C CA . TYR A 1 131 ? -0.513 -14.735 7.384 1.00 85.19 131 TYR A CA 1
ATOM 1051 C C . TYR A 1 131 ? -1.446 -13.737 8.071 1.00 85.19 131 TYR A C 1
ATOM 1053 O O . TYR A 1 131 ? -2.574 -13.532 7.626 1.00 85.19 131 TYR A O 1
ATOM 1061 N N . SER A 1 132 ? -0.948 -13.065 9.106 1.00 88.56 132 SER A N 1
ATOM 1062 C CA . SER A 1 132 ? -1.581 -11.870 9.666 1.00 88.56 132 SER A CA 1
ATOM 1063 C C . SER A 1 132 ? -0.644 -10.661 9.575 1.00 88.56 132 SER A C 1
ATOM 1065 O O . SER A 1 132 ? 0.576 -10.818 9.705 1.00 88.56 132 SER A O 1
ATOM 1067 N N . PRO A 1 133 ? -1.167 -9.441 9.365 1.00 90.44 133 PRO A N 1
ATOM 1068 C CA . PRO A 1 133 ? -0.364 -8.223 9.459 1.00 90.44 133 PRO A CA 1
ATOM 1069 C C . PRO A 1 133 ? 0.377 -8.101 10.797 1.00 90.44 133 PRO A C 1
ATOM 1071 O O . PRO A 1 133 ? 1.532 -7.682 10.819 1.00 90.44 133 PRO A O 1
ATOM 1074 N N . GLU A 1 134 ? -0.235 -8.534 11.900 1.00 90.75 134 GLU A N 1
ATOM 1075 C CA . GLU A 1 134 ? 0.365 -8.600 13.236 1.00 90.75 134 GLU A CA 1
ATOM 1076 C C . GLU A 1 134 ? 1.646 -9.447 13.253 1.00 90.75 134 GLU A C 1
ATOM 1078 O O . GLU A 1 134 ? 2.669 -9.029 13.799 1.00 90.75 134 GLU A O 1
ATOM 1083 N N . GLU A 1 135 ? 1.609 -10.640 12.654 1.00 90.06 135 GLU A N 1
ATOM 1084 C CA . GLU A 1 135 ? 2.769 -11.535 12.585 1.00 90.06 135 GLU A CA 1
ATOM 1085 C C . GLU A 1 135 ? 3.865 -10.963 11.694 1.00 90.06 135 GLU A C 1
ATOM 1087 O O . GLU A 1 135 ? 5.039 -11.047 12.051 1.00 90.06 135 GLU A O 1
ATOM 1092 N N . ILE A 1 136 ? 3.501 -10.335 10.571 1.00 91.94 136 ILE A N 1
ATOM 1093 C CA . ILE A 1 136 ? 4.467 -9.656 9.697 1.00 91.94 136 ILE A CA 1
ATOM 1094 C C . ILE A 1 136 ? 5.136 -8.507 10.448 1.00 91.94 136 ILE A C 1
ATOM 1096 O O . ILE A 1 136 ? 6.357 -8.373 10.392 1.00 91.94 136 ILE A O 1
ATOM 1100 N N . ALA A 1 137 ? 4.367 -7.708 11.190 1.00 91.94 137 ALA A N 1
ATOM 1101 C CA . ALA A 1 137 ? 4.890 -6.594 11.976 1.00 91.94 137 ALA A CA 1
ATOM 1102 C C . ALA A 1 137 ? 5.905 -7.053 13.039 1.00 91.94 137 ALA A C 1
ATOM 1104 O O . ALA A 1 137 ? 6.812 -6.299 13.394 1.00 91.94 137 ALA A O 1
ATOM 1105 N N . ALA A 1 138 ? 5.778 -8.292 13.528 1.00 91.56 138 ALA A N 1
ATOM 1106 C CA . ALA A 1 138 ? 6.713 -8.903 14.470 1.00 91.56 138 ALA A CA 1
ATOM 1107 C C . ALA A 1 138 ? 8.007 -9.427 13.814 1.00 91.56 138 ALA A C 1
ATOM 1109 O O . ALA A 1 138 ? 8.981 -9.703 14.523 1.00 91.56 138 ALA A O 1
ATOM 1110 N N . LEU A 1 139 ? 8.044 -9.571 12.485 1.00 90.94 139 LEU A N 1
ATOM 1111 C CA . LEU A 1 139 ? 9.254 -9.940 11.752 1.00 90.94 139 LEU A CA 1
ATOM 1112 C C . LEU A 1 139 ? 10.234 -8.758 11.680 1.00 90.94 139 LEU A C 1
ATOM 1114 O O . LEU A 1 139 ? 9.822 -7.594 11.655 1.00 90.94 139 LEU A O 1
ATOM 1118 N N . PRO A 1 140 ? 11.549 -9.030 11.599 1.00 89.62 140 PRO A N 1
ATOM 1119 C CA . PRO A 1 140 ? 12.525 -7.980 11.348 1.00 89.62 140 PRO A CA 1
ATOM 1120 C C . PRO A 1 140 ? 12.297 -7.365 9.961 1.00 89.62 140 PRO A C 1
ATOM 1122 O O . PRO A 1 140 ? 12.388 -8.055 8.945 1.0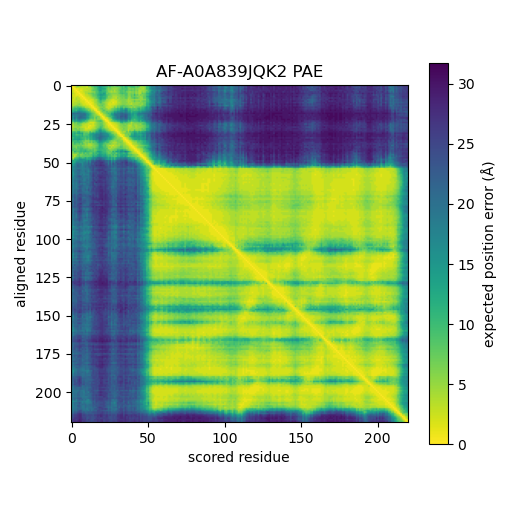0 89.62 140 PRO A O 1
ATOM 1125 N N . ALA A 1 141 ? 12.037 -6.057 9.925 1.00 92.56 141 ALA A N 1
ATOM 1126 C CA . ALA A 1 141 ? 12.027 -5.293 8.684 1.00 92.56 141 ALA A CA 1
ATOM 1127 C C . ALA A 1 141 ? 13.450 -5.197 8.115 1.00 92.56 141 ALA A C 1
ATOM 1129 O O . ALA A 1 141 ? 14.405 -4.950 8.858 1.00 92.56 141 ALA A O 1
ATOM 1130 N N . ALA A 1 142 ? 13.590 -5.325 6.798 1.00 91.31 142 ALA A N 1
ATOM 1131 C CA . ALA A 1 142 ? 14.805 -4.906 6.114 1.00 91.31 142 ALA A CA 1
ATOM 1132 C C . ALA A 1 142 ? 14.827 -3.375 6.086 1.00 91.31 142 ALA A C 1
AT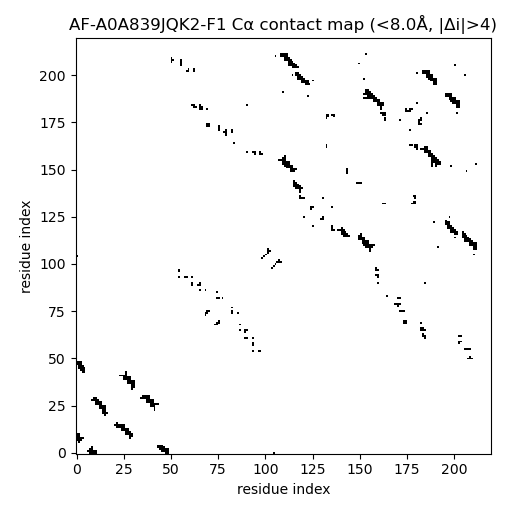OM 1134 O O . ALA A 1 142 ? 13.834 -2.765 5.694 1.00 91.31 142 ALA A O 1
ATOM 1135 N N . MET A 1 143 ? 15.927 -2.762 6.522 1.00 91.06 143 MET A N 1
ATOM 1136 C CA . MET A 1 143 ? 16.107 -1.307 6.552 1.00 91.06 143 MET A CA 1
ATOM 1137 C C . MET A 1 143 ? 17.500 -0.950 6.036 1.00 91.06 143 MET A C 1
ATOM 1139 O O . MET A 1 143 ? 18.469 -1.570 6.471 1.00 91.06 143 MET A O 1
ATOM 1143 N N . SER A 1 144 ? 17.591 0.013 5.120 1.00 86.12 144 SER A N 1
ATOM 1144 C CA . SER A 1 144 ? 18.861 0.568 4.648 1.00 86.12 144 SER A CA 1
ATOM 1145 C C . SER A 1 144 ? 19.269 1.732 5.544 1.00 86.12 144 SER A C 1
ATOM 1147 O O . SER A 1 144 ? 18.423 2.486 6.044 1.00 86.12 144 SER A O 1
ATOM 1149 N N . GLU A 1 145 ? 20.570 1.888 5.783 1.00 84.44 145 GLU A N 1
ATOM 1150 C CA . GLU A 1 145 ? 21.052 3.082 6.474 1.00 84.44 145 GLU A CA 1
ATOM 1151 C C . GLU A 1 145 ? 20.902 4.326 5.576 1.00 84.44 145 GLU A C 1
ATOM 1153 O O . GLU A 1 145 ? 20.981 4.218 4.354 1.00 84.44 145 GLU A O 1
ATOM 1158 N N . PRO A 1 146 ? 20.760 5.546 6.135 1.00 75.62 146 PRO A N 1
ATOM 1159 C CA . PRO A 1 146 ? 20.626 6.769 5.332 1.00 75.62 146 PRO A CA 1
ATOM 1160 C C . PRO A 1 146 ? 21.797 7.049 4.373 1.00 75.62 146 PRO A C 1
ATOM 1162 O O . PRO A 1 146 ? 21.668 7.874 3.471 1.00 75.62 146 PRO A O 1
ATOM 1165 N N . SER A 1 147 ? 22.955 6.428 4.611 1.00 73.12 147 SER A N 1
ATOM 1166 C CA . SER A 1 147 ? 24.154 6.516 3.770 1.00 73.12 147 SER A CA 1
ATOM 1167 C C . SER A 1 147 ? 24.295 5.379 2.755 1.00 73.12 147 SER A C 1
ATOM 1169 O O . SER A 1 147 ? 25.231 5.414 1.959 1.00 73.12 147 SER A O 1
ATOM 1171 N N . GLU A 1 148 ? 23.424 4.374 2.806 1.00 83.19 148 GLU A N 1
ATOM 1172 C CA . GLU A 1 148 ? 23.438 3.218 1.912 1.00 83.19 148 GLU A CA 1
ATOM 1173 C C . GLU A 1 148 ? 22.461 3.399 0.749 1.00 83.19 148 GLU A C 1
ATOM 1175 O O . GLU A 1 148 ? 21.532 4.209 0.798 1.00 83.19 148 GLU A O 1
ATOM 1180 N N . GLU A 1 149 ? 22.691 2.646 -0.325 1.00 82.69 149 GLU A N 1
ATOM 1181 C CA . GLU A 1 149 ? 21.761 2.614 -1.448 1.00 82.69 149 GLU A CA 1
ATOM 1182 C C . GLU A 1 149 ? 20.431 1.958 -1.027 1.00 82.69 149 GLU A C 1
ATOM 1184 O O . GLU A 1 149 ? 20.438 0.989 -0.259 1.00 82.69 149 GLU A O 1
ATOM 1189 N N . PRO A 1 150 ? 19.281 2.465 -1.514 1.00 86.88 150 PRO A N 1
ATOM 1190 C CA . PRO A 1 150 ? 17.992 1.818 -1.305 1.00 86.88 150 PRO A CA 1
ATOM 1191 C C . PRO A 1 150 ? 17.987 0.386 -1.841 1.00 86.88 150 PRO A C 1
ATOM 1193 O O . PRO A 1 150 ? 18.662 0.067 -2.820 1.00 86.88 150 PRO A O 1
ATOM 1196 N N . PH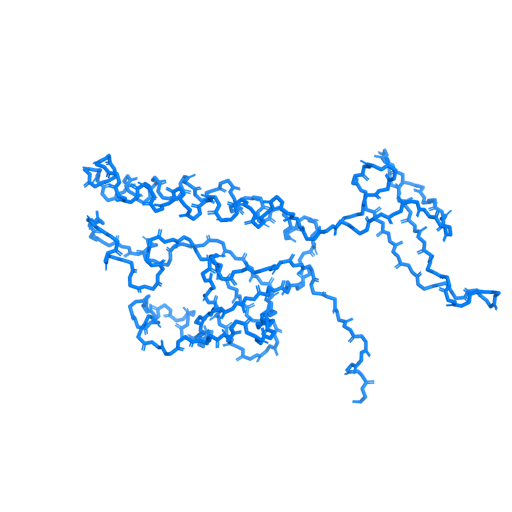E A 1 151 ? 17.162 -0.471 -1.248 1.00 87.69 151 PHE A N 1
ATOM 1197 C CA . PHE A 1 151 ? 16.939 -1.803 -1.790 1.00 87.69 151 PHE A CA 1
ATOM 1198 C C . PHE A 1 151 ? 16.133 -1.725 -3.082 1.00 87.69 151 PHE A C 1
ATOM 1200 O O . PHE A 1 151 ? 15.108 -1.043 -3.137 1.00 87.69 151 PHE A O 1
ATOM 1207 N N . GLU A 1 152 ? 16.547 -2.501 -4.079 1.00 88.88 152 GLU A N 1
ATOM 1208 C CA . GLU A 1 152 ? 15.760 -2.738 -5.282 1.00 88.88 152 GLU A CA 1
ATOM 1209 C C . GLU A 1 152 ? 14.869 -3.977 -5.100 1.00 88.88 152 GLU A C 1
ATOM 1211 O O . GLU A 1 152 ? 15.345 -5.100 -4.902 1.00 88.88 152 GLU A O 1
ATOM 1216 N N . VAL A 1 153 ? 13.5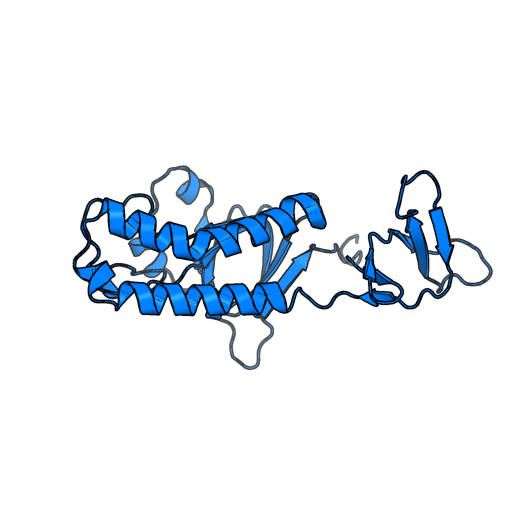53 -3.770 -5.158 1.00 87.88 153 VAL A N 1
ATOM 1217 C CA . VAL A 1 153 ? 12.536 -4.823 -5.122 1.00 87.88 153 VAL A CA 1
ATOM 1218 C C . VAL A 1 153 ? 11.947 -4.987 -6.518 1.00 87.88 153 VAL A C 1
ATOM 1220 O O . VAL A 1 153 ? 11.275 -4.086 -7.022 1.00 87.88 153 VAL A O 1
ATOM 1223 N N . CYS A 1 154 ? 12.179 -6.151 -7.128 1.00 87.12 154 CYS A N 1
ATOM 1224 C CA . CYS A 1 154 ? 11.678 -6.473 -8.462 1.00 87.12 154 CYS A CA 1
ATOM 1225 C C . CYS A 1 154 ? 10.400 -7.308 -8.379 1.00 87.12 154 CYS A C 1
ATOM 1227 O O . CYS A 1 154 ? 10.425 -8.417 -7.839 1.00 87.12 154 CYS A O 1
ATOM 1229 N N . GLY A 1 155 ? 9.305 -6.814 -8.952 1.00 84.56 155 GLY A N 1
ATOM 1230 C CA . GLY A 1 155 ? 8.021 -7.508 -8.917 1.00 84.56 155 GLY A CA 1
ATOM 1231 C C . GLY A 1 155 ? 7.333 -7.660 -10.259 1.00 84.56 155 GLY A C 1
ATOM 1232 O O . GLY A 1 155 ? 7.566 -6.881 -11.180 1.00 84.56 155 GLY A O 1
ATOM 1233 N N . ASP A 1 156 ? 6.482 -8.677 -10.362 1.00 80.12 156 ASP A N 1
ATOM 1234 C CA . ASP A 1 156 ? 5.596 -8.895 -11.513 1.00 80.12 156 ASP A CA 1
ATOM 1235 C C . ASP A 1 156 ? 4.255 -8.168 -11.341 1.00 80.12 156 ASP A C 1
ATOM 1237 O O . ASP A 1 156 ? 3.647 -7.718 -12.308 1.00 80.12 156 ASP A O 1
ATOM 1241 N N . THR A 1 157 ? 3.835 -8.010 -10.089 1.00 81.50 157 THR A N 1
ATOM 1242 C CA . THR A 1 157 ? 2.585 -7.395 -9.671 1.00 81.50 157 THR A CA 1
ATOM 1243 C C . THR A 1 157 ? 2.871 -6.428 -8.540 1.00 81.50 157 THR A C 1
ATOM 1245 O O . THR A 1 157 ? 3.624 -6.736 -7.613 1.00 81.50 157 THR A O 1
ATOM 1248 N N . ILE A 1 158 ? 2.215 -5.277 -8.587 1.00 87.62 158 ILE A N 1
ATOM 1249 C CA . ILE A 1 158 ? 2.280 -4.246 -7.561 1.00 87.62 158 ILE A CA 1
ATOM 1250 C C . ILE A 1 158 ? 0.869 -3.741 -7.281 1.00 87.62 158 ILE A C 1
ATOM 1252 O O . ILE A 1 158 ? 0.048 -3.595 -8.184 1.00 87.62 158 ILE A O 1
ATOM 1256 N N . SER A 1 159 ? 0.548 -3.538 -6.011 1.00 90.12 159 SER A N 1
ATOM 1257 C CA . SER A 1 159 ? -0.779 -3.100 -5.584 1.00 90.12 159 SER A CA 1
ATOM 1258 C C . SER A 1 159 ? -0.684 -2.194 -4.368 1.00 90.12 159 SER A C 1
ATOM 1260 O O . SER A 1 159 ? 0.154 -2.404 -3.496 1.00 90.12 159 SER A O 1
ATOM 1262 N N . LEU A 1 160 ? -1.570 -1.203 -4.300 1.00 92.75 160 LEU A N 1
ATOM 1263 C CA . LEU A 1 160 ? -1.703 -0.314 -3.150 1.00 92.75 160 LEU A CA 1
ATOM 1264 C C . LEU A 1 160 ? -2.720 -0.892 -2.163 1.00 92.75 160 LEU A C 1
ATOM 1266 O O . LEU A 1 160 ? -3.900 -1.045 -2.503 1.00 92.75 160 LEU A O 1
ATOM 1270 N N . VAL A 1 161 ? -2.279 -1.215 -0.950 1.00 92.50 161 VAL A N 1
ATOM 1271 C CA . VAL A 1 161 ? -3.092 -1.915 0.056 1.00 92.50 161 VAL A CA 1
ATOM 1272 C C . VAL A 1 161 ? -2.982 -1.259 1.426 1.00 92.50 161 VAL A C 1
ATOM 1274 O O . VAL A 1 161 ? -1.984 -0.621 1.734 1.00 92.50 161 VAL A O 1
ATOM 1277 N N . ILE A 1 162 ? -3.988 -1.473 2.272 1.00 92.75 162 ILE A N 1
ATOM 1278 C CA . ILE A 1 162 ? -3.865 -1.313 3.725 1.00 92.75 162 ILE A CA 1
ATOM 1279 C C . ILE A 1 162 ? -4.118 -2.713 4.305 1.00 92.75 162 ILE A C 1
ATOM 1281 O O . ILE A 1 162 ? -5.276 -3.144 4.330 1.00 92.75 162 ILE A O 1
ATOM 1285 N N . PRO A 1 163 ? -3.058 -3.467 4.660 1.00 90.62 163 PRO A N 1
ATOM 1286 C CA . PRO A 1 163 ? -3.143 -4.902 4.955 1.00 90.62 163 PRO A CA 1
ATOM 1287 C C . PRO A 1 163 ? -4.204 -5.277 5.996 1.00 90.62 163 PRO A C 1
ATOM 1289 O O . PRO A 1 163 ? -4.841 -6.319 5.885 1.00 90.62 163 PRO A O 1
ATOM 1292 N N . GLU A 1 164 ? -4.427 -4.414 6.981 1.00 91.88 164 GLU A N 1
ATOM 1293 C CA . GLU A 1 164 ? -5.293 -4.668 8.132 1.00 91.88 164 GLU A CA 1
ATOM 1294 C C . GLU A 1 164 ? -6.790 -4.425 7.885 1.00 91.88 164 GLU A C 1
ATOM 1296 O O . GLU A 1 164 ? -7.599 -4.676 8.777 1.00 91.88 164 GLU A O 1
ATOM 1301 N N . ILE A 1 165 ? -7.191 -3.919 6.712 1.00 86.69 165 ILE A N 1
ATOM 1302 C CA . ILE A 1 165 ? -8.602 -3.583 6.431 1.00 86.69 165 ILE A CA 1
ATOM 1303 C C . ILE A 1 165 ? -9.384 -4.772 5.874 1.00 86.69 165 ILE A C 1
ATOM 1305 O O . ILE A 1 165 ? -10.555 -4.948 6.226 1.00 86.69 165 ILE A O 1
ATOM 1309 N N . ALA A 1 166 ? -8.748 -5.569 5.009 1.00 75.00 166 ALA A N 1
ATOM 1310 C CA . ALA A 1 166 ? -9.425 -6.523 4.130 1.00 75.00 166 ALA A CA 1
ATOM 1311 C C . ALA A 1 166 ? -10.265 -7.573 4.880 1.00 75.00 166 ALA A C 1
ATOM 1313 O O . ALA A 1 166 ? -11.300 -8.000 4.375 1.00 75.00 166 ALA A O 1
ATOM 1314 N N . GLU A 1 167 ? -9.854 -7.948 6.094 1.00 71.31 167 GLU A N 1
ATOM 1315 C CA . GLU A 1 167 ? -10.483 -9.021 6.879 1.00 71.31 167 GLU A CA 1
ATOM 1316 C C . GLU A 1 167 ? -10.904 -8.576 8.285 1.00 71.31 167 GLU A C 1
ATOM 1318 O O . GLU A 1 167 ? -11.141 -9.393 9.174 1.00 71.31 167 GLU A O 1
ATOM 1323 N N . ARG A 1 168 ? -11.004 -7.264 8.521 1.00 81.56 168 ARG A N 1
ATOM 1324 C CA . ARG A 1 168 ? -11.274 -6.759 9.866 1.00 81.56 168 ARG A CA 1
ATOM 1325 C C . ARG A 1 168 ? -12.727 -6.987 10.282 1.00 81.56 168 ARG A C 1
ATOM 1327 O O . ARG A 1 168 ? -13.650 -6.528 9.613 1.00 81.56 168 ARG A O 1
ATOM 1334 N N . GLU A 1 169 ? -12.922 -7.616 11.440 1.00 87.19 169 GLU A N 1
ATOM 1335 C CA . GLU A 1 169 ? -14.248 -7.840 12.042 1.00 87.19 169 GLU A CA 1
ATOM 1336 C C . GLU A 1 169 ? -14.618 -6.792 13.104 1.00 87.19 169 GLU A C 1
ATOM 1338 O O . GLU A 1 169 ? -15.792 -6.599 13.432 1.00 87.19 169 GLU A O 1
ATOM 1343 N N . GLU A 1 170 ? -13.616 -6.087 13.632 1.00 90.38 170 GLU A N 1
ATOM 1344 C CA . GLU A 1 170 ? -13.777 -5.105 14.698 1.00 90.38 170 GLU A CA 1
ATOM 1345 C C . GLU A 1 170 ? -13.569 -3.677 14.206 1.00 90.38 170 GLU A C 1
ATOM 1347 O O . GLU A 1 170 ? -12.804 -3.396 13.286 1.00 90.38 170 GLU A O 1
ATOM 1352 N N . LYS A 1 171 ? -14.247 -2.742 14.869 1.00 92.88 171 LYS A N 1
ATOM 1353 C CA . LYS A 1 171 ? -14.148 -1.318 14.566 1.00 92.88 171 LYS A CA 1
ATOM 1354 C C . LYS A 1 171 ? -12.713 -0.814 14.756 1.00 92.88 171 LYS A C 1
ATOM 1356 O O . LYS A 1 171 ? -12.070 -1.146 15.746 1.00 92.88 171 LYS A O 1
ATOM 1361 N N . ILE A 1 172 ? -12.256 0.042 13.846 1.00 91.88 172 ILE A N 1
ATOM 1362 C CA . ILE A 1 172 ? -10.976 0.742 13.974 1.00 91.88 172 ILE A CA 1
ATOM 1363 C C . ILE A 1 172 ? -11.189 1.935 14.904 1.00 91.88 172 ILE A C 1
ATOM 1365 O O . ILE A 1 172 ? -12.091 2.753 14.702 1.00 91.88 172 ILE A O 1
ATOM 1369 N N . THR A 1 173 ? -10.391 2.018 15.953 1.00 90.31 173 THR A N 1
ATOM 1370 C CA . THR A 1 173 ? -10.505 3.029 17.008 1.00 90.31 173 THR A CA 1
ATOM 1371 C C . THR A 1 173 ? -9.303 3.957 17.062 1.00 90.31 173 THR A C 1
ATOM 1373 O O . THR A 1 173 ? -9.436 5.081 17.543 1.00 90.31 173 THR A O 1
ATOM 1376 N N . SER A 1 174 ? -8.143 3.503 16.584 1.00 90.44 174 SER A N 1
ATOM 1377 C CA . SER A 1 174 ? -6.905 4.281 16.585 1.00 90.44 174 SER A CA 1
ATOM 1378 C C . SER A 1 174 ? -5.875 3.717 15.606 1.00 90.44 174 SER A C 1
ATOM 1380 O O . SER A 1 174 ? -6.087 2.676 14.999 1.00 90.44 174 SER A O 1
ATOM 1382 N N . ILE A 1 175 ? -4.715 4.364 15.505 1.00 90.31 175 ILE A N 1
ATOM 1383 C CA . ILE A 1 175 ? -3.596 3.891 14.679 1.00 90.31 175 ILE A CA 1
ATOM 1384 C C . ILE A 1 175 ? -2.992 2.563 15.175 1.00 90.31 175 ILE A C 1
ATOM 1386 O O . ILE A 1 175 ? -2.430 1.806 14.392 1.00 90.31 175 ILE A O 1
ATOM 1390 N N . ALA A 1 176 ? -3.151 2.240 16.466 1.00 91.00 176 ALA A N 1
ATOM 1391 C CA . ALA A 1 176 ? -2.642 1.000 17.062 1.00 91.00 176 ALA A CA 1
ATOM 1392 C C . ALA A 1 176 ? -3.340 -0.258 16.519 1.00 91.00 176 ALA A C 1
ATOM 1394 O O . ALA A 1 176 ? -2.839 -1.366 16.685 1.00 91.00 176 ALA A O 1
ATOM 1395 N N . ASP A 1 177 ? -4.478 -0.069 15.853 1.00 92.25 177 ASP A N 1
ATOM 1396 C CA . ASP A 1 177 ? -5.212 -1.101 15.137 1.00 92.25 177 ASP A CA 1
ATOM 1397 C C . ASP A 1 177 ? -4.530 -1.529 13.823 1.00 92.25 177 ASP A C 1
ATOM 1399 O O . ASP A 1 177 ? -5.011 -2.454 13.173 1.00 92.25 177 ASP A O 1
ATOM 1403 N N . PHE A 1 178 ? -3.426 -0.877 13.443 1.00 93.44 178 PHE A N 1
ATOM 1404 C CA . PHE A 1 178 ? -2.641 -1.140 12.236 1.00 93.44 178 PHE A CA 1
ATOM 1405 C C . PHE A 1 178 ? -1.186 -1.489 12.595 1.00 93.44 178 PHE A C 1
ATOM 1407 O O . PHE A 1 178 ? -0.280 -0.672 12.413 1.00 93.44 178 PHE A O 1
ATOM 1414 N N . PRO A 1 179 ? -0.926 -2.671 13.169 1.00 92.88 179 PRO A N 1
ATOM 1415 C 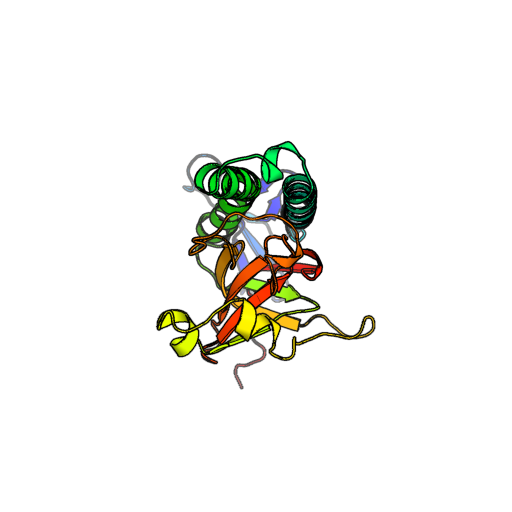CA . PRO A 1 179 ? 0.399 -3.053 13.655 1.00 92.88 179 PRO A CA 1
ATOM 1416 C C . PRO A 1 179 ? 1.498 -3.015 12.587 1.00 92.88 179 PRO A C 1
ATOM 1418 O O . PRO A 1 179 ? 2.626 -2.646 12.914 1.00 92.88 179 PRO A O 1
ATOM 1421 N N . LEU A 1 180 ? 1.198 -3.355 11.332 1.00 94.38 180 LEU A N 1
ATOM 1422 C CA . LEU A 1 180 ? 2.187 -3.368 10.254 1.00 94.38 180 LEU A CA 1
ATOM 1423 C C . LEU A 1 180 ? 2.272 -2.006 9.573 1.00 94.38 180 LEU A C 1
ATOM 1425 O O . LEU A 1 180 ? 3.350 -1.423 9.462 1.00 94.38 180 LEU A O 1
ATOM 1429 N N . SER A 1 181 ? 1.127 -1.514 9.114 1.00 93.00 181 SER A N 1
ATOM 1430 C CA . SER A 1 181 ? 1.052 -0.353 8.234 1.00 93.00 181 SER A CA 1
ATOM 1431 C C . SER A 1 181 ? 1.013 0.979 8.974 1.00 93.00 181 SER A C 1
ATOM 1433 O O . SER A 1 181 ? 1.241 2.025 8.371 1.00 93.00 181 SER A O 1
ATOM 1435 N N . GLN A 1 182 ? 0.733 0.954 10.282 1.00 91.81 182 GLN A N 1
ATOM 1436 C CA . GLN A 1 182 ? 0.555 2.145 11.117 1.00 91.81 182 GLN A CA 1
ATOM 1437 C C . GLN A 1 182 ? -0.461 3.126 10.507 1.00 91.81 182 GLN A C 1
ATOM 1439 O O . GLN A 1 182 ? -0.304 4.340 10.592 1.00 91.81 182 GLN A O 1
ATOM 1444 N N . GLY A 1 183 ? -1.503 2.591 9.862 1.00 88.44 183 GLY A N 1
ATOM 1445 C CA . GLY A 1 183 ? -2.597 3.356 9.265 1.00 88.44 183 GLY A CA 1
ATOM 1446 C C . GLY A 1 183 ? -2.296 3.920 7.878 1.00 88.44 183 GLY A C 1
ATOM 1447 O O . GLY A 1 183 ? -3.166 4.541 7.271 1.00 88.44 183 GLY A O 1
ATOM 1448 N N . GLN A 1 184 ? -1.095 3.699 7.348 1.00 92.69 184 GLN A N 1
ATOM 1449 C CA . GLN A 1 184 ? -0.717 4.168 6.022 1.00 92.69 184 GLN A CA 1
ATOM 1450 C C . GLN A 1 184 ? -0.916 3.076 4.967 1.00 92.69 184 GLN A C 1
ATOM 1452 O O . GLN A 1 184 ? -0.726 1.895 5.244 1.00 92.69 184 GLN A O 1
ATOM 1457 N N . PRO A 1 185 ? -1.253 3.429 3.720 1.00 93.81 185 PRO A N 1
ATOM 1458 C CA . PRO A 1 185 ? -1.188 2.476 2.634 1.00 93.81 185 PRO A CA 1
ATOM 1459 C C . PRO A 1 185 ? 0.260 2.044 2.373 1.00 93.81 185 PRO A C 1
ATOM 1461 O O . PRO A 1 185 ? 1.227 2.771 2.613 1.00 93.81 185 PRO A O 1
ATOM 1464 N N . MET A 1 186 ? 0.400 0.825 1.870 1.00 95.88 186 MET A N 1
ATOM 1465 C CA . MET A 1 186 ? 1.662 0.174 1.549 1.00 95.88 186 MET A CA 1
ATOM 1466 C C . MET A 1 186 ? 1.617 -0.351 0.117 1.00 95.88 186 MET A C 1
ATOM 1468 O O . MET A 1 186 ? 0.554 -0.719 -0.393 1.00 95.88 186 MET A O 1
ATOM 1472 N N . LEU A 1 187 ? 2.783 -0.438 -0.519 1.00 94.25 187 LEU A N 1
ATOM 1473 C CA . LEU A 1 187 ? 2.927 -1.202 -1.752 1.00 94.25 187 LEU A CA 1
ATOM 1474 C C . LEU A 1 187 ? 3.105 -2.675 -1.397 1.00 94.25 187 LEU A C 1
ATOM 1476 O O . LEU A 1 187 ? 4.028 -3.047 -0.671 1.00 94.25 187 LEU A O 1
ATOM 1480 N N . GLN A 1 188 ? 2.225 -3.506 -1.937 1.00 93.62 188 GLN A N 1
ATOM 1481 C CA . GLN A 1 188 ? 2.373 -4.950 -1.955 1.00 93.62 188 GLN A CA 1
ATOM 1482 C C . GLN A 1 188 ? 2.976 -5.355 -3.297 1.00 93.62 188 GLN A C 1
ATOM 1484 O O . GLN A 1 188 ? 2.381 -5.081 -4.339 1.00 93.62 188 GLN A O 1
ATOM 1489 N N . ILE A 1 189 ? 4.134 -6.013 -3.274 1.00 92.25 189 ILE A N 1
ATOM 1490 C CA . ILE A 1 189 ? 4.872 -6.401 -4.481 1.00 92.25 189 ILE A CA 1
ATOM 1491 C C . ILE A 1 189 ? 5.128 -7.906 -4.450 1.00 92.25 189 ILE A C 1
ATOM 1493 O O . ILE A 1 189 ? 5.729 -8.411 -3.502 1.00 92.25 189 ILE A O 1
ATOM 1497 N N . LYS A 1 190 ? 4.681 -8.634 -5.477 1.00 90.62 190 LYS A N 1
ATOM 1498 C CA . LYS A 1 190 ? 4.995 -10.062 -5.637 1.00 90.62 190 LYS A CA 1
ATOM 1499 C C . LYS A 1 190 ? 6.318 -10.210 -6.385 1.00 90.62 190 LYS A C 1
ATOM 1501 O O . LYS A 1 190 ? 6.489 -9.614 -7.443 1.00 90.62 190 LYS A O 1
ATOM 1506 N N . ASP A 1 191 ? 7.260 -10.954 -5.809 1.00 87.62 191 ASP A N 1
ATOM 1507 C CA . ASP A 1 191 ? 8.615 -11.113 -6.341 1.00 87.62 191 ASP A CA 1
ATOM 1508 C C . ASP A 1 191 ? 8.623 -11.788 -7.718 1.00 87.62 191 ASP A C 1
ATOM 1510 O O . ASP A 1 191 ? 8.090 -12.883 -7.890 1.00 87.62 191 ASP A O 1
ATOM 1514 N N . ALA A 1 192 ? 9.326 -11.178 -8.672 1.00 81.69 192 ALA A N 1
ATOM 1515 C CA . ALA A 1 192 ? 9.534 -11.753 -10.001 1.00 81.69 192 ALA A CA 1
ATOM 1516 C C . ALA A 1 192 ? 10.829 -12.571 -10.122 1.00 81.69 192 ALA A C 1
ATOM 1518 O O . ALA A 1 192 ? 11.013 -13.299 -11.097 1.00 81.69 192 ALA A O 1
ATOM 1519 N N . SER A 1 193 ? 11.745 -12.452 -9.154 1.00 73.12 193 SER A N 1
ATOM 1520 C CA . SER A 1 193 ? 13.079 -13.070 -9.224 1.00 73.12 193 SER A CA 1
ATOM 1521 C C . SER A 1 193 ? 13.093 -14.573 -8.916 1.00 73.12 193 SER A C 1
ATOM 1523 O O . SER A 1 193 ? 14.148 -15.207 -8.947 1.00 73.12 193 SER A O 1
ATOM 1525 N N . GLY A 1 194 ? 11.928 -15.161 -8.630 1.00 73.44 194 GLY A N 1
ATOM 1526 C CA . GLY A 1 194 ? 11.788 -16.578 -8.303 1.00 73.44 194 GLY A CA 1
ATOM 1527 C C . GLY A 1 194 ? 12.194 -16.922 -6.869 1.00 73.44 194 GLY A C 1
ATOM 1528 O O . GLY A 1 194 ? 12.260 -18.104 -6.532 1.00 73.44 194 GLY A O 1
ATOM 1529 N N . ARG A 1 195 ? 12.431 -15.922 -6.005 1.00 83.38 195 ARG A N 1
ATOM 1530 C CA . ARG A 1 195 ? 12.662 -16.131 -4.564 1.00 83.38 195 ARG A CA 1
ATOM 1531 C C . ARG A 1 195 ? 11.380 -16.511 -3.827 1.00 83.38 195 ARG A C 1
ATOM 1533 O O . ARG A 1 195 ? 11.465 -16.978 -2.698 1.00 83.38 195 ARG A O 1
ATOM 1540 N N . GLY A 1 196 ? 10.220 -16.334 -4.465 1.00 88.56 196 GLY A N 1
ATOM 1541 C CA . GLY A 1 196 ? 8.926 -16.707 -3.900 1.00 88.56 196 GLY A CA 1
ATOM 1542 C C . GLY A 1 196 ? 8.573 -15.841 -2.699 1.00 88.56 196 GLY A C 1
ATOM 1543 O O . GLY A 1 196 ? 8.171 -16.364 -1.667 1.00 88.56 196 GLY A O 1
ATOM 1544 N N . LEU A 1 197 ? 8.764 -14.526 -2.818 1.00 92.69 197 LEU A N 1
ATOM 1545 C CA . LEU A 1 197 ? 8.505 -13.570 -1.746 1.00 92.69 197 LEU A CA 1
ATOM 1546 C C . LEU A 1 197 ? 7.360 -12.620 -2.104 1.00 92.69 197 LEU A C 1
ATOM 1548 O O . LEU A 1 197 ? 7.139 -12.288 -3.268 1.00 92.69 197 LEU A O 1
ATOM 1552 N N . VAL A 1 198 ? 6.658 -12.152 -1.080 1.00 93.56 198 VAL A N 1
ATOM 1553 C CA . VAL A 1 198 ? 5.750 -11.006 -1.154 1.00 93.56 198 VAL A CA 1
ATOM 1554 C C . VAL A 1 198 ? 6.301 -9.923 -0.244 1.00 93.56 198 VAL A C 1
ATOM 1556 O O . VAL A 1 198 ? 6.560 -10.163 0.938 1.00 93.56 198 VAL A O 1
ATOM 1559 N N . TYR A 1 199 ? 6.502 -8.740 -0.811 1.00 95.06 199 TYR A N 1
ATOM 1560 C CA . TYR A 1 199 ? 7.044 -7.580 -0.124 1.00 95.06 199 TYR A CA 1
ATOM 1561 C C . TYR A 1 199 ? 5.930 -6.620 0.278 1.00 95.06 199 TYR A C 1
ATOM 1563 O O . TYR A 1 199 ? 5.043 -6.330 -0.524 1.00 95.06 199 TYR A O 1
ATOM 1571 N N . PHE A 1 200 ? 6.029 -6.088 1.493 1.00 95.50 200 PHE A N 1
ATOM 1572 C CA . PHE A 1 200 ? 5.220 -4.980 1.992 1.00 95.50 200 PHE A CA 1
ATOM 1573 C C . PHE A 1 200 ? 6.130 -3.782 2.232 1.00 95.50 200 PHE A C 1
ATOM 1575 O O . PHE A 1 200 ? 6.986 -3.801 3.121 1.00 95.50 200 PHE A O 1
ATOM 1582 N N . VAL A 1 201 ? 5.950 -2.740 1.427 1.00 95.88 201 VAL A N 1
ATOM 1583 C CA . VAL A 1 201 ? 6.799 -1.548 1.416 1.00 95.88 201 VAL A CA 1
ATOM 1584 C C . VAL A 1 201 ? 5.977 -0.348 1.898 1.00 95.88 201 VAL A C 1
ATOM 1586 O O . VAL A 1 201 ? 5.001 0.011 1.233 1.00 95.88 201 VAL A O 1
ATOM 1589 N N . PRO A 1 202 ? 6.330 0.293 3.029 1.00 94.81 202 PRO A N 1
ATOM 1590 C CA . PRO A 1 202 ? 5.735 1.568 3.414 1.00 94.81 202 PRO A CA 1
ATOM 1591 C C . PRO A 1 202 ? 5.947 2.604 2.323 1.00 94.81 202 PRO A C 1
ATOM 1593 O O . PRO A 1 202 ? 7.070 2.772 1.846 1.00 94.81 202 PRO A O 1
ATOM 1596 N N . ILE A 1 203 ? 4.900 3.345 1.977 1.00 92.12 203 ILE A N 1
ATOM 1597 C CA . ILE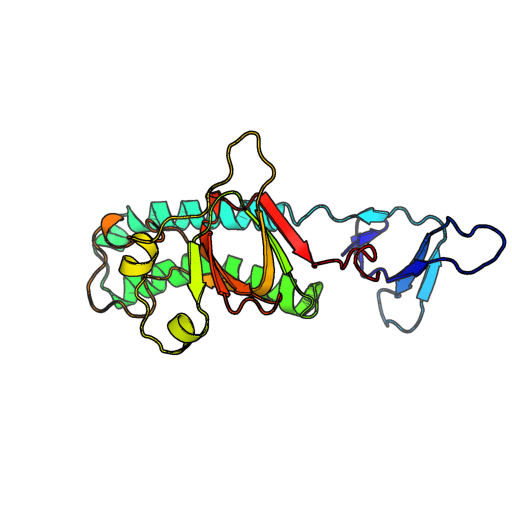 A 1 203 ? 4.995 4.398 0.962 1.00 92.12 203 ILE A CA 1
ATOM 1598 C C . ILE A 1 203 ? 6.045 5.444 1.330 1.00 92.12 203 ILE A C 1
ATOM 1600 O O . ILE A 1 203 ? 6.830 5.843 0.478 1.00 92.12 203 ILE A O 1
ATOM 1604 N N . GLU A 1 204 ? 6.122 5.838 2.605 1.00 89.56 204 GLU A N 1
ATOM 1605 C CA . GLU A 1 204 ? 7.140 6.775 3.103 1.00 89.56 204 GLU A CA 1
ATOM 1606 C C . GLU A 1 204 ? 8.583 6.336 2.804 1.00 89.56 204 GLU A C 1
ATOM 1608 O O . GLU A 1 204 ? 9.494 7.157 2.771 1.00 89.56 204 GLU A O 1
ATOM 1613 N N . SER A 1 205 ? 8.794 5.037 2.588 1.00 90.75 205 SER A N 1
ATOM 1614 C CA . SER A 1 205 ? 10.104 4.446 2.339 1.00 90.75 205 SER A CA 1
ATOM 1615 C C . SER A 1 205 ? 10.420 4.281 0.855 1.00 90.75 205 SER A C 1
ATOM 1617 O O . SER A 1 205 ? 11.546 3.900 0.534 1.00 90.75 205 SER A O 1
ATOM 1619 N N . VAL A 1 206 ? 9.464 4.549 -0.037 1.00 90.25 206 VAL A N 1
ATOM 1620 C CA . VAL A 1 206 ? 9.632 4.456 -1.490 1.00 90.25 206 VAL A CA 1
ATOM 1621 C C . VAL A 1 206 ? 10.380 5.686 -1.990 1.00 90.25 206 VAL A C 1
ATOM 1623 O O . VAL A 1 206 ? 9.996 6.819 -1.724 1.00 90.25 206 VAL A O 1
ATOM 1626 N N . SER A 1 207 ? 11.454 5.466 -2.742 1.00 85.12 207 SER A N 1
ATOM 1627 C CA . SER A 1 207 ? 12.262 6.536 -3.342 1.00 85.12 207 SER A CA 1
ATOM 1628 C C . SER A 1 207 ? 12.218 6.546 -4.871 1.00 85.12 207 SER A C 1
ATOM 1630 O O . SER A 1 207 ? 12.617 7.530 -5.497 1.00 85.12 207 SER A O 1
ATOM 1632 N N . GLY A 1 208 ? 11.705 5.481 -5.489 1.00 82.69 208 GLY A N 1
ATOM 1633 C CA . GLY A 1 208 ? 11.549 5.405 -6.933 1.00 82.69 208 GLY A CA 1
ATOM 1634 C C . GLY A 1 208 ? 10.765 4.179 -7.372 1.00 82.69 208 GLY A C 1
ATOM 1635 O O . GLY A 1 208 ? 10.860 3.114 -6.771 1.00 82.69 208 GLY A O 1
ATOM 1636 N N . ILE A 1 209 ? 10.004 4.348 -8.447 1.00 81.62 209 ILE A N 1
ATOM 1637 C CA . ILE A 1 209 ? 9.259 3.289 -9.121 1.00 81.62 209 ILE A CA 1
ATOM 1638 C C . ILE A 1 209 ? 9.507 3.452 -10.617 1.00 81.62 209 ILE A C 1
ATOM 1640 O O . ILE A 1 209 ? 9.365 4.552 -11.159 1.00 81.62 209 ILE A O 1
ATOM 1644 N N . MET A 1 210 ? 9.902 2.372 -11.283 1.00 77.25 210 MET A N 1
ATOM 1645 C CA . MET A 1 210 ? 10.197 2.380 -12.715 1.00 77.25 210 MET A CA 1
ATOM 1646 C C . MET A 1 210 ? 9.974 1.000 -13.347 1.00 77.25 210 MET A C 1
ATOM 1648 O O . MET A 1 210 ? 9.955 -0.008 -12.636 1.00 77.25 210 MET A O 1
ATOM 1652 N N . PRO A 1 211 ? 9.820 0.917 -14.682 1.00 73.00 211 PRO A N 1
ATOM 1653 C CA . PRO A 1 211 ? 9.874 -0.364 -15.371 1.00 73.00 211 PRO A CA 1
ATOM 1654 C C . PRO A 1 211 ? 11.243 -0.999 -15.131 1.00 73.00 211 PRO A C 1
ATOM 1656 O O . PRO A 1 211 ? 12.267 -0.327 -15.263 1.00 73.00 211 PRO A O 1
ATOM 1659 N N . PHE A 1 212 ? 11.266 -2.289 -14.820 1.00 69.19 212 PHE A N 1
ATOM 1660 C CA . PHE A 1 212 ? 12.503 -3.043 -14.718 1.00 69.19 212 PHE A CA 1
ATOM 1661 C C . PHE A 1 212 ? 13.128 -3.164 -16.108 1.00 69.19 212 PHE A C 1
ATOM 1663 O O . PHE A 1 212 ? 12.551 -3.743 -17.034 1.00 69.19 212 PHE A O 1
ATOM 1670 N N . THR A 1 213 ? 14.320 -2.606 -16.259 1.00 60.88 213 THR A N 1
ATOM 1671 C CA . THR A 1 213 ? 15.163 -2.822 -17.429 1.00 60.88 213 THR A CA 1
ATOM 1672 C C . THR A 1 213 ? 16.203 -3.858 -17.055 1.00 60.88 213 THR A C 1
ATOM 1674 O O . THR A 1 213 ? 17.030 -3.593 -16.187 1.00 60.88 213 THR A O 1
ATOM 1677 N N . TRP A 1 214 ? 16.179 -5.021 -17.708 1.00 53.59 214 TRP A N 1
ATOM 1678 C CA . TRP A 1 214 ? 17.299 -5.952 -17.629 1.00 53.59 214 TRP A CA 1
ATOM 1679 C C . TRP A 1 214 ? 18.551 -5.208 -18.098 1.00 53.59 214 TRP A C 1
ATOM 1681 O O . TRP A 1 214 ? 18.641 -4.841 -19.269 1.00 53.59 214 TRP A O 1
ATOM 1691 N N . SER A 1 215 ? 19.492 -4.936 -17.198 1.00 47.84 215 SER A N 1
ATOM 1692 C CA . SER A 1 215 ? 20.843 -4.601 -17.622 1.00 47.84 215 SER A CA 1
ATOM 1693 C C . SER A 1 215 ? 21.434 -5.876 -18.225 1.00 47.84 215 SER A C 1
ATOM 1695 O O . SER A 1 215 ? 21.467 -6.924 -17.579 1.00 47.84 215 SER A O 1
ATOM 1697 N N . ASP A 1 216 ? 21.870 -5.814 -19.484 1.00 38.84 216 ASP A N 1
ATOM 1698 C CA . ASP A 1 216 ? 22.450 -6.948 -20.226 1.00 38.84 216 ASP A CA 1
ATOM 1699 C C . ASP A 1 216 ? 23.761 -7.500 -19.605 1.00 38.84 216 ASP A C 1
ATOM 1701 O O . ASP A 1 216 ? 24.394 -8.389 -20.165 1.00 38.84 216 ASP A O 1
ATOM 1705 N N . GLU A 1 217 ? 24.161 -7.045 -18.414 1.00 40.97 217 GLU A N 1
ATOM 1706 C CA . GLU A 1 217 ? 25.404 -7.423 -17.729 1.00 40.97 217 GLU A CA 1
ATOM 1707 C C . GLU A 1 217 ? 25.346 -8.767 -16.975 1.00 40.97 217 GLU A C 1
ATOM 1709 O O . GLU A 1 217 ? 26.300 -9.127 -16.293 1.00 40.97 217 GLU A O 1
ATOM 1714 N N . THR A 1 218 ? 24.262 -9.544 -17.084 1.00 39.34 218 THR A N 1
ATOM 1715 C CA . THR A 1 218 ? 24.155 -10.866 -16.419 1.00 39.34 218 THR A CA 1
ATOM 1716 C C . THR A 1 218 ? 23.953 -12.044 -17.373 1.00 39.34 218 THR A C 1
ATOM 1718 O O . THR A 1 218 ? 23.460 -13.100 -16.978 1.00 39.34 218 THR A O 1
ATOM 1721 N N . LYS A 1 219 ? 24.389 -11.905 -18.629 1.00 33.91 219 LYS A N 1
ATOM 1722 C CA . LYS A 1 219 ? 24.642 -13.054 -19.509 1.00 33.91 219 LYS A CA 1
ATOM 1723 C C . LYS A 1 219 ? 26.143 -13.303 -19.631 1.00 33.91 219 LYS A C 1
ATOM 1725 O O . LYS A 1 219 ? 26.721 -13.001 -20.667 1.00 33.91 219 LYS A O 1
ATOM 1730 N N . ASP A 1 220 ? 26.722 -13.887 -18.590 1.00 35.19 220 ASP A N 1
ATOM 1731 C CA . ASP A 1 220 ? 27.979 -14.643 -18.671 1.00 35.19 220 ASP A CA 1
ATOM 1732 C C . ASP A 1 220 ? 27.755 -16.066 -18.139 1.00 35.19 220 ASP A C 1
ATOM 1734 O O . ASP A 1 220 ? 27.150 -16.209 -17.049 1.00 35.19 220 ASP A O 1
#

Nearest PDB structures (foldseek):
  3a98-assembly1_A  TM=1.750E-01  e=6.893E+00  Homo sapiens